Protein 6DNV (pdb70)

Solvent-accessible surface area: 12640 Å² total; per-residue (Å²): 79,152,124,11,53,1,0,44,107,0,0,35,3,36,2,49,7,44,130,111,3,2,46,0,109,2,119,11,29,114,33,15,4,0,0,34,80,56,7,60,15,133,19,94,52,65,105,2,24,21,161,34,71,73,43,195,13,89,144,58,126,18,130,23,49,29,193,41,44,0,5,44,109,106,2,58,0,38,7,58,47,61,112,101,37,85,85,93,10,78,0,46,0,38,2,14,0,0,2,72,100,15,9,0,0,5,61,4,87,19,71,2,82,2,84,42,94,33,91,39,98,58,154,55,24,10,96,117,39,65,51,28,120,132,0,3,54,3,51,0,42,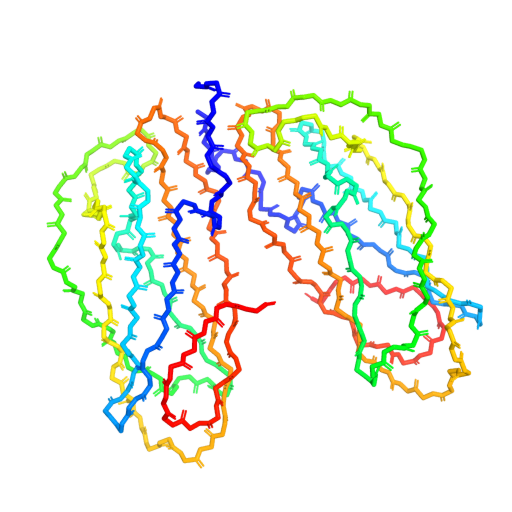8,44,126,113,6,3,50,0,117,2,173,7,28,131,40,13,4,0,1,33,74,70,5,82,22,124,13,95,53,71,90,7,19,22,156,35,72,75,32,192,13,83,134,62,112,20,49,14,28,28,196,39,35,1,7,67,124,85,0,36,0,41,8,63,36,60,108,104,48,86,96,96,9,102,2,18,0,34,7,3,0,1,1,79,95,14,0,0,1,4,47,35,99,16,68,3,76,4,90,40,95,35,80,40,117,54,156

Foldseek 3Di:
DPDDDAPCVQWFWKWFQDQFGIKIKIFGDAQKKWFPVFKDKAKVVGQQWDDKDWDAFDWDADPPPGITTIDDGMIMIGTGTPDGDDAKMKMWIWIWMAGNVDGTHDIDIFMWTDGDGDMGGGD/DDCVPPDDCCVQWWWKWFQDQFFIKIKIFGDPQKKWFPVFKDKAKVVGQQWDDKDWDAFDWDADDPPGTTGMHDGMIMITTTTPDGDDAKMKMWIWIWMAGNVGGTDDIDIFIDTGGDGGMDTGD

CATH classification: 2.60.40.1250

B-factor: mean 25.05, std 13.52, range [8.06, 79.97]

Radius of gyration: 19.46 Å; Cα contacts (8 Å, |Δi|>4): 606; chains: 2; bounding box: 55×27×45 Å

Sequence (248 aa):
ANDLLPPEKAFVPELAVADDGVNVRFRIADGYYMYQAKIVGKTDPADLLGQPSFSKGEEKEDEFFGRQTVYHHEAQVAFPYAKAVGEPYKLVLTYQGCAEVGVCYPPVDTEFDISGNGTYHPQSNANDLLPPEKAFVPELAVADDGVNVRFRIADGYYMYQAKIVGKTDPADLLGQPSFSKGEEKEDEFFGRQTVYHHEAQVAFPYAKAVGEPYKLVLTYQGCAEVGVCYPPVDTEFDISGNGTYHPQ

Organism: Neisseria meningitidis (strain alpha14) (NCBI:txid662598)

InterPro domains:
  IPR003834 Cytochrome C biogenesis protein, transmembrane domain [PF02683] (203-415)
  IPR012336 Thioredoxin-like fold [PF13098] (507-611)
  IPR013766 Thioredoxin domain [PS51352] (479-613)
  IPR022910 Thiol:disulphide interchange protein DsbD [MF_00399] (13-613)
  IPR028250 Thiol:disulfide interchange protein DsbD, N-terminal domain [PF11412] (36-147)
  IPR035671 DsbD gamma [cd02953] (508-610)
  IPR036249 Thioredoxin-like superfamily [SSF52833] (509-611)
  IPR036929 Thiol:disulfide interchange protein DsbD, N-terminal domain superfamily [G3DSA:2.60.40.1250] (34-157)
  IPR036929 Thiol:disulfide interchange protein DsbD, N-terminal domain superfamily [SSF74863] (34-149)

Secondary structure (DSSP, 8-state):
--S---HHHHEEEEEEEETTEEEEEEEE-TTEEEEGGG-EEEEESTT-B-PPEE---EEEEETTTEEEEEESSEEEEEEEBSS---S-EEEEEEE-EEETTTEEPPPEEEEEEE-SSEEE---/-BGGGS--HHHHEEEEEEEETTEEEEEEEE-TTEEEEGGG-EEEEESS--B---EE---EEEEETTTEEEEEEESEEEEEEEBSS---S-EEEEEEE-EEETTTEEPPPEEEEEEE-SSEEE---

Structure (mmCIF, N/CA/C/O backbone):
data_6DNV
#
_entry.id   6DNV
#
_cell.length_a   116.980
_cell.length_b   116.980
_cell.length_c   45.790
_cell.angle_alpha   90.000
_cell.angle_beta   90.000
_cell.angle_gamma   120.000
#
_symmetry.space_group_name_H-M   'P 3 2 1'
#
loop_
_entity.id
_entity.type
_entity.pdbx_description
1 polymer 'Thiol:disulfide interchange protein DsbD'
2 non-polymer 'SULFATE ION'
3 water water
#
loop_
_atom_site.group_PDB
_atom_site.id
_atom_site.type_symbol
_atom_site.label_atom_id
_atom_site.label_alt_id
_atom_site.label_comp_id
_atom_site.label_asym_id
_atom_site.label_entity_id
_atom_site.label_seq_id
_atom_site.pdbx_PDB_ins_code
_atom_site.Cartn_x
_atom_site.Cartn_y
_atom_site.Cartn_z
_atom_site.occupancy
_atom_site.B_iso_or_equiv
_atom_site.auth_seq_id
_atom_site.auth_comp_id
_atom_site.auth_asym_id
_atom_site.auth_atom_id
_atom_site.pdbx_PDB_model_num
ATOM 1 N N . ALA A 1 3 ? 236.748 97.541 88.666 1.00 43.85 1 ALA A N 1
ATOM 2 C CA . ALA A 1 3 ? 237.017 98.798 87.976 1.00 38.07 1 ALA A CA 1
ATOM 3 C C . ALA A 1 3 ? 235.700 99.497 87.641 1.00 35.12 1 ALA A C 1
ATOM 4 O O . ALA A 1 3 ? 234.689 98.840 87.393 1.00 30.43 1 ALA A O 1
ATOM 6 N N . ASN A 1 4 ? 235.710 100.829 87.640 1.00 26.01 2 ASN A N 1
ATOM 7 C CA . ASN A 1 4 ? 234.477 101.591 87.464 1.00 29.57 2 ASN A CA 1
ATOM 8 C C . ASN A 1 4 ? 234.130 101.865 85.997 1.00 22.16 2 ASN A C 1
ATOM 9 O O . ASN A 1 4 ? 233.000 102.259 85.689 1.00 20.73 2 ASN A O 1
ATOM 14 N N . ASP A 1 5 ? 235.101 101.680 85.098 1.00 20.32 3 ASP A N 1
ATOM 15 C CA . ASP A 1 5 ? 234.898 102.002 83.687 1.00 20.25 3 ASP A CA 1
ATOM 16 C C . ASP A 1 5 ? 235.708 101.019 82.859 1.00 19.51 3 ASP A C 1
ATOM 17 O O . ASP A 1 5 ? 236.902 101.209 82.660 1.00 14.45 3 ASP A O 1
ATOM 22 N N . LEU A 1 6 ? 235.048 99.964 82.400 1.00 18.01 4 LEU A N 1
ATOM 23 C CA . LEU A 1 6 ? 235.698 98.940 81.598 1.00 14.84 4 LEU A CA 1
ATOM 24 C C . LEU A 1 6 ? 235.070 98.885 80.233 1.00 14.38 4 LEU A C 1
ATOM 25 O O . LEU A 1 6 ? 233.889 99.200 80.048 1.00 19.76 4 LEU A O 1
ATOM 30 N N . LEU A 1 7 ? 235.857 98.453 79.270 1.00 12.35 5 LEU A N 1
ATOM 31 C CA . LEU A 1 7 ? 235.344 98.360 77.918 1.00 11.43 5 LEU A CA 1
ATOM 32 C C . LEU A 1 7 ? 234.658 97.024 77.712 1.00 13.92 5 LEU A C 1
ATOM 33 O O . LEU A 1 7 ? 235.086 96.007 78.248 1.00 14.32 5 LEU A O 1
ATOM 38 N N . PRO A 1 8 ? 233.587 97.017 76.914 1.00 12.09 6 PRO A N 1
ATOM 39 C CA . PRO A 1 8 ? 233.139 95.714 76.425 1.00 10.62 6 PRO A CA 1
ATOM 40 C C . PRO A 1 8 ? 234.221 95.154 75.527 1.00 12.00 6 PRO A C 1
ATOM 41 O O . PRO A 1 8 ? 235.011 95.935 74.976 1.00 11.67 6 PRO A O 1
ATOM 45 N N . PRO A 1 9 ? 234.271 93.832 75.369 1.00 10.23 7 PRO A N 1
ATOM 46 C CA . PRO A 1 9 ? 235.431 93.236 74.703 1.00 11.84 7 PRO A CA 1
ATOM 47 C C . PRO A 1 9 ? 235.599 93.675 73.250 1.00 13.19 7 PRO A C 1
ATOM 48 O O . PRO A 1 9 ? 236.746 93.799 72.807 1.00 13.53 7 PRO A O 1
ATOM 52 N N . GLU A 1 10 ? 234.503 93.935 72.530 1.00 10.35 8 GLU A N 1
ATOM 53 C CA . GLU A 1 10 ? 234.602 94.348 71.133 1.00 14.95 8 GLU A CA 1
ATOM 54 C C . GLU A 1 10 ? 235.135 95.785 70.991 1.00 17.95 8 GLU A C 1
ATOM 55 O O . GLU A 1 10 ? 235.499 96.208 69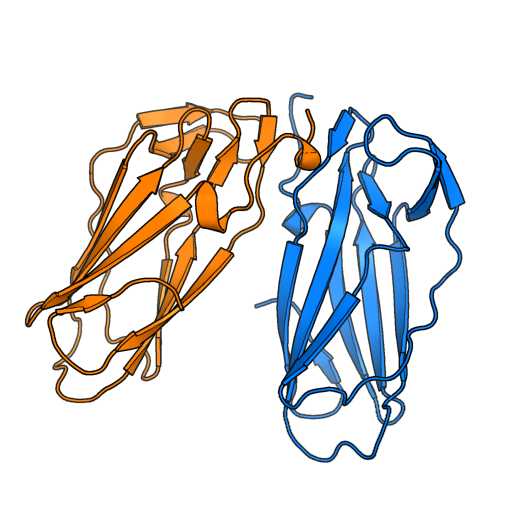.890 1.00 16.13 8 GLU A O 1
ATOM 61 N N . LYS A 1 11 ? 235.195 96.529 72.092 1.00 13.43 9 LYS A N 1
ATOM 62 C CA . LYS A 1 11 ? 235.824 97.847 72.064 1.00 15.01 9 LYS A CA 1
ATOM 63 C C . LYS A 1 11 ? 237.259 97.798 72.586 1.00 11.76 9 LYS A C 1
ATOM 64 O O . LYS A 1 11 ? 238.085 98.634 72.211 1.00 13.08 9 LYS A O 1
ATOM 70 N N . ALA A 1 12 ? 237.539 96.831 73.463 1.00 10.89 10 ALA A N 1
ATOM 71 C CA . ALA A 1 12 ? 238.883 96.662 73.990 1.00 11.77 10 ALA A CA 1
ATOM 72 C C . ALA A 1 12 ? 239.852 96.120 72.939 1.00 10.90 10 ALA A C 1
ATOM 73 O O . ALA A 1 12 ? 241.027 96.483 72.935 1.00 10.86 10 ALA A O 1
ATOM 75 N N . PHE A 1 13 ? 239.353 95.248 72.063 1.00 9.49 11 PHE A N 1
ATOM 76 C CA . PHE A 1 13 ? 240.175 94.559 71.077 1.00 10.70 11 PHE A CA 1
ATOM 77 C C . PHE A 1 13 ? 239.524 94.758 69.725 1.00 12.80 11 PHE A C 1
ATOM 78 O O . PHE A 1 13 ? 238.463 94.191 69.465 1.00 13.71 11 PHE A O 1
ATOM 86 N N . VAL A 1 14 ? 240.121 95.592 68.881 1.00 9.35 12 VAL A N 1
ATOM 87 C CA . VAL A 1 14 ? 239.450 95.984 67.639 1.00 9.04 12 VAL A CA 1
ATOM 88 C C . VAL A 1 14 ? 240.277 95.610 66.425 1.00 11.46 12 VAL A C 1
ATOM 89 O O . VAL A 1 14 ? 241.369 96.148 66.244 1.00 11.57 12 VAL A O 1
ATOM 93 N N . PRO A 1 15 ? 239.746 94.725 65.555 1.00 10.39 13 PRO A N 1
ATOM 94 C CA . PRO A 1 15 ? 240.480 94.287 64.367 1.00 8.47 13 PRO A CA 1
ATOM 95 C C . PRO A 1 15 ? 240.205 95.110 63.116 1.00 10.32 13 PRO A C 1
ATOM 96 O O . PRO A 1 15 ? 239.145 95.718 62.998 1.00 11.64 13 PRO A O 1
ATOM 100 N N . GLU A 1 16 ? 241.163 95.111 62.193 1.00 10.33 14 GLU A N 1
ATOM 101 C CA . GLU A 1 16 ? 240.905 95.555 60.816 1.00 8.92 14 GLU A CA 1
ATOM 102 C C . GLU A 1 16 ? 241.695 94.658 59.897 1.00 12.39 14 GLU A C 1
ATOM 103 O O . GLU A 1 16 ? 242.716 94.102 60.305 1.00 12.57 14 GLU A O 1
ATOM 109 N N . LEU A 1 17 ? 241.229 94.521 58.658 1.00 11.35 15 LEU A N 1
ATOM 110 C CA . LEU A 1 17 ? 241.893 93.660 57.690 1.00 12.34 15 LEU A CA 1
ATOM 111 C C . LEU A 1 17 ? 242.514 94.456 56.563 1.00 11.51 15 LEU A C 1
ATOM 112 O O . LEU A 1 17 ? 241.963 95.465 56.133 1.00 15.17 15 LEU A O 1
ATOM 117 N N . ALA A 1 18 ? 243.653 93.974 56.084 1.00 12.15 16 ALA A N 1
ATOM 118 C CA . ALA A 1 18 ? 244.190 94.391 54.796 1.00 14.90 16 ALA A CA 1
ATOM 119 C C . ALA A 1 18 ? 244.307 93.126 53.960 1.00 14.63 16 ALA A C 1
ATOM 120 O O . ALA A 1 18 ? 245.089 92.230 54.282 1.00 15.41 16 ALA A O 1
ATOM 122 N N . VAL A 1 19 ? 243.482 93.038 52.919 1.00 13.31 17 VAL A N 1
ATOM 123 C CA . VAL A 1 19 ? 243.465 91.865 52.054 1.00 13.92 17 VAL A CA 1
ATOM 124 C C . VAL A 1 19 ? 244.304 92.174 50.833 1.00 14.25 17 VAL A C 1
ATOM 125 O O . VAL A 1 19 ? 244.119 93.226 50.199 1.00 14.52 17 VAL A O 1
ATOM 129 N N . ALA A 1 20 ? 245.241 91.280 50.519 1.00 16.15 18 ALA A N 1
ATOM 130 C CA . ALA A 1 20 ? 246.155 91.482 49.393 1.00 17.56 18 ALA A CA 1
ATOM 131 C C . ALA A 1 20 ? 246.350 90.169 48.654 1.00 16.83 18 ALA A C 1
ATOM 132 O O . ALA A 1 20 ? 245.804 89.147 49.057 1.00 16.50 18 ALA A O 1
ATOM 134 N N . ASP A 1 21 ? 247.120 90.191 47.567 1.00 19.18 19 ASP A N 1
ATOM 135 C CA . ASP A 1 21 ? 247.337 88.969 46.793 1.00 20.71 19 ASP A CA 1
ATOM 136 C C . ASP A 1 21 ? 247.927 87.838 47.630 1.00 23.50 19 ASP A C 1
ATOM 137 O O . ASP A 1 21 ? 247.668 86.664 47.368 1.00 22.73 19 ASP A O 1
ATOM 142 N N . ASP A 1 22 ? 248.727 88.195 48.630 1.00 22.05 20 ASP A N 1
ATOM 143 C CA . ASP A 1 22 ? 249.435 87.195 49.424 1.00 24.19 20 ASP A CA 1
ATOM 144 C C . ASP A 1 22 ? 248.600 86.640 50.578 1.00 26.26 20 ASP A C 1
ATOM 145 O O . ASP A 1 22 ? 248.962 85.625 51.174 1.00 28.85 20 ASP A O 1
ATOM 150 N N . GLY A 1 23 ? 247.488 87.297 50.886 1.00 17.36 21 GLY A N 1
ATOM 151 C CA . GLY A 1 23 ? 246.616 86.853 51.957 1.00 14.72 21 GLY A CA 1
ATOM 152 C C . GLY A 1 23 ? 246.044 87.986 52.781 1.00 12.75 21 GLY A C 1
ATOM 153 O O . GLY A 1 23 ? 245.847 89.089 52.275 1.00 16.84 21 GLY A O 1
ATOM 154 N N . VAL A 1 24 ? 245.781 87.705 54.051 1.00 13.36 22 VAL A N 1
ATOM 155 C CA . VAL A 1 24 ? 245.056 88.634 54.914 1.00 11.92 22 VAL A CA 1
ATOM 156 C C . VAL A 1 24 ? 245.930 89.074 56.077 1.00 14.49 22 VAL A C 1
ATOM 157 O O . VAL A 1 24 ? 246.334 88.238 56.880 1.00 14.13 22 VAL A O 1
ATOM 161 N N . ASN A 1 25 ? 246.204 90.373 56.180 1.00 11.84 23 ASN A N 1
ATOM 162 C CA . ASN A 1 25 ? 246.917 90.913 57.331 1.00 10.98 23 ASN A CA 1
ATOM 163 C C . ASN A 1 25 ? 245.914 91.541 58.283 1.00 11.52 23 ASN A C 1
ATOM 164 O O . ASN A 1 25 ? 245.160 92.443 57.903 1.00 13.87 23 ASN A O 1
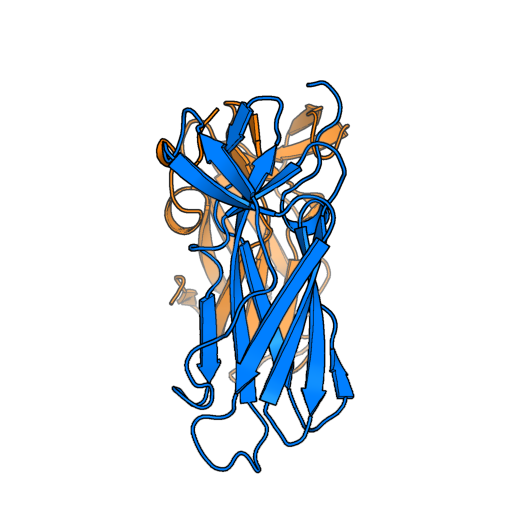ATOM 169 N N . VAL A 1 26 ? 245.906 91.058 59.518 1.00 10.62 24 VAL A N 1
ATOM 170 C CA . VAL A 1 26 ? 244.999 91.565 60.534 1.00 10.52 24 VAL A CA 1
ATOM 171 C C . VAL A 1 26 ? 245.772 92.475 61.471 1.00 12.50 24 VAL A C 1
ATOM 172 O O . VAL A 1 26 ? 246.850 92.106 61.942 1.00 14.31 24 VAL A O 1
ATOM 176 N N . ARG A 1 27 ? 245.236 93.662 61.741 1.00 9.91 25 ARG A N 1
ATOM 177 C CA . ARG A 1 27 ? 245.796 94.501 62.799 1.00 9.68 25 ARG A CA 1
ATOM 178 C C . ARG A 1 27 ? 244.784 94.6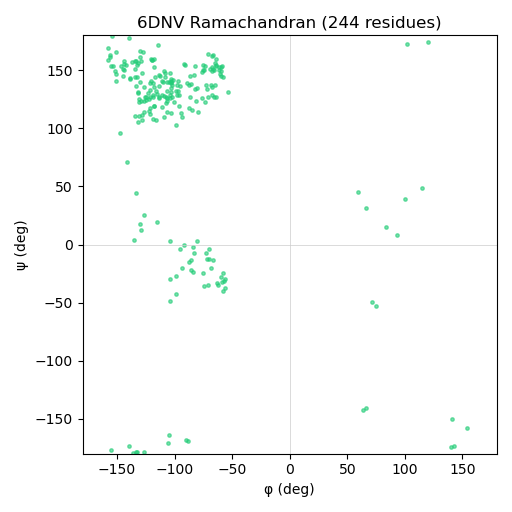28 63.923 1.00 13.61 25 ARG A C 1
ATOM 179 O O . ARG A 1 27 ? 243.605 94.817 63.666 1.00 13.74 25 ARG A O 1
ATOM 187 N N . PHE A 1 28 ? 245.246 94.513 65.164 1.00 10.79 26 PHE A N 1
ATOM 188 C CA . PHE A 1 28 ? 244.392 94.801 66.313 1.00 9.20 26 PHE A CA 1
ATOM 189 C C . PHE A 1 28 ? 244.846 96.069 67.005 1.00 11.39 26 PHE A C 1
ATOM 190 O O . PHE A 1 28 ? 246.046 96.299 67.162 1.00 13.12 26 PHE A O 1
ATOM 198 N N . ARG A 1 29 ? 243.879 96.878 67.424 1.00 10.40 27 ARG A N 1
ATOM 199 C CA . ARG A 1 29 ? 244.153 97.999 68.305 1.00 10.95 27 ARG A CA 1
ATOM 200 C C . ARG A 1 29 ? 243.613 97.610 69.672 1.00 13.25 27 ARG A C 1
ATOM 201 O O . ARG A 1 29 ? 242.444 97.226 69.802 1.00 13.49 27 ARG A O 1
ATOM 209 N N . ILE A 1 30 ? 244.471 97.685 70.683 1.00 11.03 28 ILE A N 1
ATOM 210 C CA . ILE A 1 30 ? 244.135 97.164 72.008 1.00 10.78 28 ILE A CA 1
ATOM 211 C C . ILE A 1 30 ? 244.178 98.304 73.008 1.00 9.42 28 ILE A C 1
ATOM 212 O O . ILE A 1 30 ? 245.183 99.007 73.098 1.00 11.91 28 ILE A O 1
ATOM 217 N N . ALA A 1 31 ? 243.095 98.496 73.766 1.00 8.60 29 ALA A N 1
ATOM 218 C CA . ALA A 1 31 ? 243.048 99.558 74.760 1.00 11.34 29 ALA A CA 1
ATOM 219 C C . ALA A 1 31 ? 244.111 99.387 75.845 1.00 10.63 29 ALA A C 1
ATOM 220 O O . ALA A 1 31 ? 244.538 98.270 76.139 1.00 10.84 29 ALA A O 1
ATOM 222 N N . ASP A 1 32 ? 244.529 100.497 76.439 1.00 12.37 30 ASP A N 1
ATOM 223 C CA . ASP A 1 32 ? 245.525 100.449 77.503 1.00 10.08 30 ASP A CA 1
ATOM 224 C C . ASP A 1 32 ? 244.957 99.713 78.709 1.00 13.51 30 ASP A C 1
ATOM 225 O O . ASP A 1 32 ? 243.803 99.918 79.092 1.00 16.73 30 ASP A O 1
ATOM 230 N N . GLY A 1 33 ? 245.767 98.855 79.305 1.00 16.30 31 GLY A N 1
ATOM 231 C CA . GLY A 1 33 ? 245.291 98.113 80.462 1.00 17.61 31 GLY A CA 1
ATOM 232 C C . GLY A 1 33 ? 244.500 96.874 80.075 1.00 15.42 31 GLY A C 1
ATOM 233 O O . GLY A 1 33 ? 243.791 96.296 80.905 1.00 14.93 31 GLY A O 1
ATOM 234 N N . TYR A 1 34 ? 244.617 96.485 78.806 1.00 10.68 32 TYR A N 1
ATOM 235 C CA . TYR A 1 34 ? 244.038 95.237 78.304 1.00 9.36 32 TYR A CA 1
ATOM 236 C C . TYR A 1 34 ? 245.111 94.461 77.555 1.00 10.80 32 TYR A C 1
ATOM 237 O O . TYR A 1 34 ? 246.088 95.036 77.095 1.00 10.83 32 TYR A O 1
ATOM 246 N N . TYR A 1 35 ? 244.925 93.155 77.418 1.00 9.53 33 TYR A N 1
ATOM 247 C CA . TYR A 1 35 ? 245.841 92.361 76.589 1.00 8.85 33 TYR A CA 1
ATOM 248 C C . TYR A 1 35 ? 245.112 91.231 75.903 1.00 10.65 33 TYR A C 1
ATOM 249 O O . TYR A 1 35 ? 244.076 90.755 76.394 1.00 10.99 33 TYR A O 1
ATOM 258 N N . MET A 1 36 ? 245.658 90.805 74.762 1.00 8.06 34 MET A N 1
ATOM 259 C CA . MET A 1 36 ? 245.087 89.720 73.984 1.00 8.22 34 MET A CA 1
ATOM 260 C C . MET A 1 36 ? 245.969 88.502 74.097 1.00 10.27 34 MET A C 1
ATOM 261 O O . MET A 1 36 ? 247.191 88.639 74.094 1.00 12.49 34 MET A O 1
ATOM 266 N N . TYR A 1 37 ? 245.361 87.319 74.127 1.00 9.01 35 TYR A N 1
ATOM 267 C CA . TYR A 1 37 ? 246.124 86.075 74.088 1.00 10.33 35 TYR A CA 1
ATOM 268 C C . TYR A 1 37 ? 246.551 85.752 72.659 1.00 9.10 35 TYR A C 1
ATOM 269 O O . TYR A 1 37 ? 245.710 85.485 71.804 1.00 10.97 35 TYR A O 1
ATOM 278 N N . GLN A 1 38 ? 247.855 85.774 72.398 1.00 9.06 36 GLN A N 1
ATOM 279 C CA . GLN A 1 38 ? 248.359 85.528 71.047 1.00 11.00 36 GLN A CA 1
ATOM 280 C C . GLN A 1 38 ? 247.927 84.168 70.516 1.00 12.21 36 GLN A C 1
ATOM 281 O O . GLN A 1 38 ? 247.586 84.033 69.342 1.00 15.06 36 GLN A O 1
ATOM 287 N N . ALA A 1 39 ? 247.946 83.168 71.388 1.00 12.35 37 ALA A N 1
ATOM 288 C CA . ALA A 1 39 ? 247.671 81.792 70.984 1.00 17.66 37 ALA A CA 1
ATOM 289 C C . ALA A 1 39 ? 246.181 81.494 70.861 1.00 17.03 37 ALA A C 1
ATOM 290 O O . ALA A 1 39 ? 245.799 80.352 70.578 1.00 21.04 37 ALA A O 1
ATOM 292 N N . LYS A 1 40 ? 245.338 82.506 71.066 1.00 12.61 38 LYS A N 1
ATOM 293 C CA . LYS A 1 40 ? 243.900 82.320 70.909 1.00 10.79 38 LYS A CA 1
ATOM 294 C C . LYS A 1 40 ? 243.299 83.140 69.763 1.00 16.17 38 LYS A C 1
ATOM 295 O O . LYS A 1 40 ? 242.094 83.354 69.718 1.00 23.12 38 LYS A O 1
ATOM 301 N N . ILE A 1 41 ? 244.136 83.580 68.834 1.00 11.74 39 ILE A N 1
ATOM 302 C CA . ILE A 1 41 ? 243.649 84.289 67.654 1.00 11.64 39 ILE A CA 1
ATOM 303 C C . ILE A 1 41 ? 243.518 83.276 66.524 1.00 11.69 39 ILE A C 1
ATOM 304 O O . ILE A 1 41 ? 244.526 82.678 66.120 1.00 15.17 39 ILE A O 1
ATOM 309 N N . VAL A 1 42 ? 242.298 83.103 66.003 1.00 9.81 40 VAL A N 1
ATOM 310 C CA . VAL A 1 42 ? 242.021 82.070 65.004 1.00 11.55 40 VAL A CA 1
ATOM 311 C C . VAL A 1 42 ? 241.224 82.660 63.850 1.00 13.84 40 VAL A C 1
ATOM 312 O O . VAL A 1 42 ? 240.381 83.523 64.048 1.00 14.93 40 VAL A O 1
ATOM 316 N N . GLY A 1 43 ? 241.493 82.196 62.633 1.00 16.32 41 GLY A N 1
ATOM 317 C CA . GLY A 1 43 ? 240.674 82.604 61.513 1.00 14.52 41 GLY A CA 1
ATOM 318 C C . GLY A 1 43 ? 240.028 81.400 60.849 1.00 16.72 41 GLY A C 1
ATOM 319 O O . GLY A 1 43 ? 240.649 80.349 60.728 1.00 19.21 41 GLY A O 1
ATOM 320 N N . LYS A 1 44 ? 238.771 81.547 60.446 1.00 15.04 42 LYS A N 1
ATOM 321 C CA . LYS A 1 44 ? 238.084 80.501 59.686 1.00 16.83 42 LYS A CA 1
ATOM 322 C C . LYS A 1 44 ? 237.355 81.125 58.510 1.00 16.71 42 LYS A C 1
ATOM 323 O O . LYS A 1 44 ? 236.841 82.233 58.614 1.00 21.12 42 LYS A O 1
ATOM 329 N N . THR A 1 45 ? 237.318 80.426 57.380 1.00 17.56 43 THR A N 1
ATOM 330 C CA . THR A 1 45 ? 236.674 80.989 56.207 1.00 15.15 43 THR A CA 1
ATOM 331 C C . THR A 1 45 ? 235.518 80.153 55.687 1.00 17.31 43 THR A C 1
ATOM 332 O O . THR A 1 45 ? 235.421 78.964 55.979 1.00 20.64 43 THR A O 1
ATOM 336 N N . ASP A 1 46 ? 234.653 80.806 54.917 1.00 19.67 44 ASP A N 1
ATOM 337 C CA . ASP A 1 46 ? 233.623 80.130 54.127 1.00 20.86 44 ASP A CA 1
ATOM 338 C C . ASP A 1 46 ? 233.689 80.693 52.706 1.00 17.87 44 ASP A C 1
ATOM 339 O O . ASP A 1 46 ? 233.352 81.847 52.479 1.00 19.68 44 ASP A O 1
ATOM 344 N N . PRO A 1 47 ? 234.143 79.884 51.732 1.00 24.96 45 PRO A N 1
ATOM 345 C CA . PRO A 1 47 ? 234.548 78.476 51.765 1.00 23.64 45 PRO A CA 1
ATOM 346 C C . PRO A 1 47 ? 235.704 78.173 52.707 1.00 23.04 45 PRO A C 1
ATOM 347 O O . PRO A 1 47 ? 236.537 79.034 52.987 1.00 22.49 45 PRO A O 1
ATOM 351 N N . ALA A 1 48 ? 235.739 76.942 53.198 1.00 23.13 46 ALA A N 1
ATOM 352 C CA . ALA A 1 48 ? 236.723 76.544 54.192 1.00 24.72 46 ALA A CA 1
ATOM 353 C C . ALA A 1 48 ? 238.151 76.513 53.654 1.00 21.05 46 ALA A C 1
ATOM 354 O O . ALA A 1 48 ? 238.383 76.268 52.462 1.00 22.64 46 ALA A O 1
ATOM 356 N N . ASP A 1 49 ? 239.089 76.793 54.559 1.00 20.38 47 ASP A N 1
ATOM 357 C CA . ASP A 1 49 ? 240.512 76.494 54.399 1.00 23.14 47 ASP A CA 1
ATOM 358 C C . ASP A 1 49 ? 241.209 77.282 53.295 1.00 19.93 47 ASP A C 1
ATOM 359 O O . ASP A 1 49 ? 242.158 76.796 52.683 1.00 25.42 47 ASP A O 1
ATOM 364 N N . LEU A 1 50 ? 240.746 78.507 53.059 1.00 19.41 48 LEU A N 1
ATOM 365 C CA . LEU A 1 50 ? 241.403 79.399 52.110 1.00 19.76 48 LEU A CA 1
ATOM 366 C C . LEU A 1 50 ? 242.688 79.976 52.694 1.00 20.14 48 LEU A C 1
ATOM 367 O O . LEU A 1 50 ? 243.588 80.377 51.959 1.00 21.28 48 LEU A O 1
ATOM 372 N N . LEU A 1 51 ? 242.751 80.032 54.021 1.00 17.90 49 LEU A N 1
ATOM 373 C CA . LEU A 1 51 ? 243.887 80.631 54.707 1.00 19.46 49 LEU A CA 1
ATOM 374 C C . LEU A 1 51 ? 244.807 79.562 55.264 1.00 20.99 49 LEU A C 1
ATOM 375 O O . LEU A 1 51 ? 244.348 78.538 55.778 1.00 22.59 49 LEU A O 1
ATOM 380 N N . GLY A 1 52 ? 246.108 79.799 55.147 1.00 21.02 50 GLY A N 1
ATOM 381 C CA . GLY A 1 52 ? 247.091 78.919 55.745 1.00 20.28 50 GLY A CA 1
ATOM 382 C C . GLY A 1 52 ? 247.444 79.351 57.151 1.00 18.80 50 GLY A C 1
ATOM 383 O O . GLY A 1 52 ? 246.773 80.198 57.743 1.00 18.04 50 GLY A O 1
ATOM 384 N N . GLN A 1 53 ? 248.499 78.755 57.689 1.00 19.63 51 GLN A N 1
ATOM 385 C CA . GLN A 1 53 ? 248.915 79.016 59.061 1.00 20.30 51 GLN A CA 1
ATOM 386 C C . GLN A 1 53 ? 249.406 80.453 59.269 1.00 17.98 51 GLN A C 1
ATOM 387 O O . GLN A 1 53 ? 250.290 80.917 58.555 1.00 17.63 51 GLN A O 1
ATOM 393 N N . PRO A 1 54 ? 248.837 81.161 60.255 1.00 15.69 52 PRO A N 1
ATOM 394 C CA . PRO A 1 54 ? 249.220 82.569 60.434 1.00 18.07 52 PRO A CA 1
ATOM 395 C C . PRO A 1 54 ? 250.577 82.754 61.098 1.00 16.88 52 PRO A C 1
ATOM 396 O O . PRO A 1 54 ? 250.985 81.918 61.908 1.00 17.29 52 PRO A O 1
ATOM 400 N N . SER A 1 55 ? 251.273 83.829 60.736 1.00 13.94 53 SER A N 1
ATOM 401 C CA . SER A 1 55 ? 252.430 84.255 61.507 1.00 11.72 53 SER A CA 1
ATOM 402 C C . SER A 1 55 ? 252.049 85.464 62.350 1.00 15.67 53 SER A C 1
ATOM 403 O O . SER A 1 55 ? 251.211 86.281 61.952 1.00 16.04 53 SER A O 1
ATOM 406 N N . PHE A 1 56 ? 252.667 85.572 63.519 1.00 10.86 54 PHE A N 1
ATOM 407 C CA . PHE A 1 56 ? 252.280 86.577 64.505 1.00 11.45 54 PHE A CA 1
ATOM 408 C C . PHE A 1 56 ? 253.387 87.583 64.787 1.00 14.43 54 PHE A C 1
ATOM 409 O O . PHE A 1 56 ? 254.567 87.224 64.828 1.00 14.83 54 PHE A O 1
ATOM 417 N N . SER A 1 57 ? 253.007 88.841 65.014 1.00 11.21 55 SER A N 1
ATOM 418 C CA . SER A 1 57 ? 253.963 89.840 65.478 1.00 12.91 55 SER A CA 1
ATOM 419 C C . SER A 1 57 ? 254.424 89.480 66.893 1.00 12.95 55 SER A C 1
ATOM 420 O O . SER A 1 57 ? 253.785 88.676 67.582 1.00 14.57 55 SER A O 1
ATOM 423 N N . LYS A 1 58 ? 255.532 90.064 67.336 1.00 14.36 56 LYS A N 1
ATOM 424 C CA . LYS A 1 58 ? 256.128 89.665 68.613 1.00 15.29 56 LYS A CA 1
ATOM 425 C C . LYS A 1 58 ? 255.258 90.047 69.805 1.00 13.55 56 LYS A C 1
ATOM 426 O O . LYS A 1 58 ? 254.844 91.198 69.936 1.00 16.53 56 LYS A O 1
ATOM 432 N N . GLY A 1 59 ? 255.001 89.073 70.674 1.00 13.25 57 GLY A N 1
ATOM 433 C CA . GLY A 1 59 ? 254.257 89.302 71.903 1.00 13.29 57 GLY A CA 1
ATOM 434 C C . GLY A 1 59 ? 255.152 89.299 73.128 1.00 22.45 57 GLY A C 1
ATOM 435 O O . GLY A 1 59 ? 256.379 89.291 73.019 1.00 20.95 57 GLY A O 1
ATOM 436 N N . GLU A 1 60 ? 254.543 89.318 74.307 1.00 14.35 58 GLU A N 1
ATOM 437 C CA . GLU A 1 60 ? 255.325 89.319 75.532 1.00 16.67 58 GLU A CA 1
ATOM 438 C C . GLU A 1 60 ? 254.762 88.330 76.534 1.00 16.33 58 GLU A C 1
ATOM 439 O O . GLU A 1 60 ? 253.596 87.948 76.463 1.00 12.90 58 GLU A O 1
ATOM 445 N N . GLU A 1 61 ? 255.614 87.909 77.461 1.00 17.04 59 GLU A N 1
ATOM 446 C CA . GLU A 1 61 ? 255.235 86.967 78.508 1.0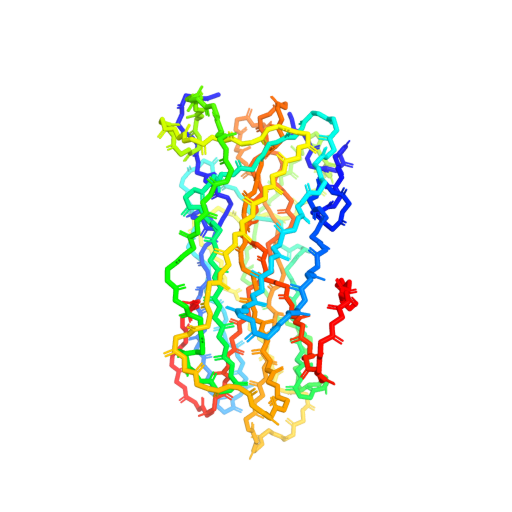0 17.95 59 GLU A CA 1
ATOM 447 C C . GLU A 1 61 ? 254.257 87.581 79.498 1.00 17.90 59 GLU A C 1
ATOM 448 O O . GLU A 1 61 ? 254.415 88.732 79.931 1.00 19.83 59 GLU A O 1
ATOM 454 N N . LYS A 1 62 ? 253.246 86.804 79.862 1.00 14.40 60 LYS A N 1
ATOM 455 C CA . LYS A 1 62 ? 252.317 87.194 80.917 1.00 13.05 60 LYS A CA 1
ATOM 456 C C . LYS A 1 62 ? 251.919 85.930 81.658 1.00 14.73 60 LYS A C 1
ATOM 457 O O . LYS A 1 62 ? 251.850 84.866 81.058 1.00 20.86 60 LYS A O 1
ATOM 463 N N . GLU A 1 63 ? 251.705 86.030 82.966 1.00 13.65 61 GLU 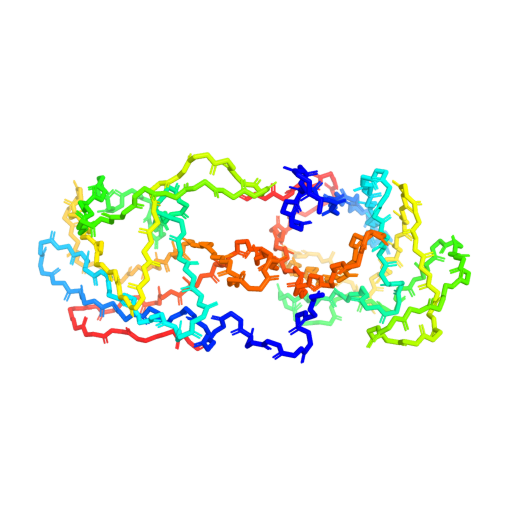A N 1
ATOM 464 C CA . GLU A 1 63 ? 251.115 84.925 83.706 1.00 12.52 61 GLU A CA 1
ATOM 465 C C . GLU A 1 63 ? 249.896 85.469 84.419 1.00 17.72 61 GLU A C 1
ATOM 466 O O . GLU A 1 63 ? 249.985 86.490 85.108 1.00 18.95 61 GLU A O 1
ATOM 472 N N . ASP A 1 64 ? 248.747 84.832 84.233 1.00 12.26 62 ASP A N 1
ATOM 473 C CA . ASP A 1 64 ? 247.561 85.307 84.940 1.00 12.80 62 ASP A CA 1
ATOM 474 C C . ASP A 1 64 ? 246.743 84.164 85.539 1.00 15.57 62 ASP A C 1
ATOM 475 O O . ASP A 1 64 ? 247.109 82.991 85.435 1.00 15.55 62 ASP A O 1
ATOM 480 N N . GLU A 1 65 ? 245.642 84.530 86.187 1.00 15.50 63 GLU A N 1
ATOM 481 C CA . GLU A 1 65 ? 244.840 83.599 86.970 1.00 16.73 63 GLU A CA 1
ATOM 482 C C . GLU A 1 65 ? 243.850 82.817 86.111 1.00 20.13 63 GLU A C 1
ATOM 483 O O . GLU A 1 65 ? 243.124 81.949 86.606 1.00 20.58 63 GLU A O 1
ATOM 489 N N . PHE A 1 66 ? 243.831 83.114 84.818 1.00 13.95 64 PHE A N 1
ATOM 490 C CA . PHE A 1 66 ? 242.857 82.518 83.912 1.00 11.67 64 PHE A CA 1
ATOM 491 C C . PHE A 1 66 ? 243.450 81.428 83.029 1.00 14.54 64 PHE A C 1
ATOM 492 O O . PHE A 1 66 ? 242.876 80.343 82.907 1.00 17.02 64 PHE A O 1
ATOM 500 N N . PHE A 1 67 ? 244.587 81.716 82.399 1.00 12.00 65 PHE A N 1
ATOM 501 C CA . PHE A 1 67 ? 245.216 80.737 81.520 1.00 13.64 65 PHE A CA 1
ATOM 502 C C . PHE A 1 67 ? 246.704 80.524 81.811 1.00 15.58 65 PHE A C 1
ATOM 503 O O . PHE A 1 67 ? 247.435 79.990 80.978 1.00 15.92 65 PHE A O 1
ATOM 511 N N . GLY A 1 68 ? 247.150 80.930 82.994 1.00 12.48 66 GLY A N 1
ATOM 512 C CA . GLY A 1 68 ? 248.532 80.709 83.390 1.00 14.26 66 GLY A CA 1
ATOM 513 C C . GLY A 1 68 ? 249.504 81.503 82.537 1.00 12.49 66 GLY A C 1
ATOM 514 O O . GLY A 1 68 ? 249.225 82.647 82.167 1.00 13.59 66 GLY A O 1
ATOM 515 N N . ARG A 1 69 ? 250.639 80.889 82.199 1.00 11.61 67 ARG A N 1
ATOM 516 C CA . ARG A 1 69 ? 251.633 81.561 81.354 1.00 13.73 67 ARG A CA 1
ATOM 517 C C . ARG A 1 69 ? 251.195 81.577 79.901 1.00 11.69 67 ARG A C 1
ATOM 518 O O . ARG A 1 69 ? 250.918 80.516 79.330 1.00 12.98 67 ARG A O 1
ATOM 526 N N . GLN A 1 70 ? 251.156 82.773 79.299 1.00 11.00 68 GLN A N 1
ATOM 527 C CA . GLN A 1 70 ? 250.767 82.950 77.896 1.00 10.25 68 GLN A CA 1
ATOM 528 C C . GLN A 1 70 ? 251.576 84.049 77.244 1.00 12.33 68 GLN A C 1
ATOM 529 O O . GLN A 1 70 ? 252.067 84.954 77.914 1.00 12.71 68 GLN A O 1
ATOM 535 N N . THR A 1 71 ? 251.707 83.974 75.923 1.00 11.15 69 THR A N 1
ATOM 536 C CA . THR A 1 71 ? 252.245 85.088 75.167 1.00 10.29 69 THR A CA 1
ATOM 537 C C . THR A 1 71 ? 251.095 86.017 74.835 1.00 11.88 69 THR A C 1
ATOM 538 O O . THR A 1 71 ? 250.070 85.564 74.323 1.00 10.46 69 THR A O 1
ATOM 542 N N . VAL A 1 72 ? 251.247 87.299 75.171 1.00 9.23 70 VAL A N 1
ATOM 543 C CA . VAL A 1 72 ? 250.146 88.246 75.025 1.00 8.85 70 VAL A CA 1
ATOM 544 C C . VAL A 1 72 ? 250.564 89.508 74.297 1.00 11.64 70 VAL A C 1
ATOM 545 O O . VAL A 1 72 ? 251.754 89.790 74.122 1.00 12.60 70 VAL A O 1
ATOM 549 N N . TYR A 1 73 ? 249.557 90.267 73.885 1.00 9.70 71 TYR A N 1
ATOM 550 C CA . TYR A 1 73 ? 249.760 91.558 73.238 1.00 11.03 71 TYR A CA 1
ATOM 551 C C . TYR A 1 73 ? 249.210 92.716 74.043 1.00 10.53 71 TYR A C 1
ATOM 552 O O . TYR A 1 73 ? 248.065 92.671 74.479 1.00 11.35 71 TYR A O 1
ATOM 561 N N . HIS A 1 74 ? 250.010 93.765 74.204 1.00 9.86 72 HIS A N 1
ATOM 562 C CA . HIS A 1 74 ? 249.486 95.052 74.638 1.00 10.15 72 HIS A CA 1
ATOM 563 C C . HIS A 1 74 ? 249.516 96.026 73.467 1.00 11.89 72 HIS A C 1
ATOM 564 O O . HIS A 1 74 ? 250.397 95.924 72.604 1.00 13.01 72 HIS A O 1
ATOM 571 N N . HIS A 1 75 ? 248.534 96.931 73.452 1.00 12.50 73 HIS A N 1
ATOM 572 C CA . HIS A 1 75 ? 248.449 98.088 72.537 1.00 12.72 73 HIS A CA 1
ATOM 573 C C . HIS A 1 75 ? 248.121 97.750 71.084 1.00 10.55 73 HIS A C 1
ATOM 574 O O . HIS A 1 75 ? 247.236 98.373 70.481 1.00 11.44 73 HIS A O 1
ATOM 581 N N . GLU A 1 76 ? 248.842 96.790 70.519 1.00 11.83 74 GLU A N 1
ATOM 582 C CA . GLU A 1 76 ? 248.645 96.416 69.121 1.00 12.62 74 GLU A CA 1
ATOM 583 C C . GLU A 1 76 ? 249.104 95.000 68.844 1.00 13.55 74 GLU A C 1
ATOM 584 O O . GLU A 1 76 ? 249.884 94.403 69.613 1.00 14.05 74 GLU A O 1
ATOM 590 N N . ALA A 1 77 ? 248.623 94.459 67.730 1.00 13.14 75 ALA A N 1
ATOM 591 C CA . ALA A 1 77 ? 249.093 93.166 67.253 1.00 14.91 75 ALA A CA 1
ATOM 592 C C . ALA A 1 77 ? 248.879 93.092 65.764 1.00 12.00 75 ALA A C 1
ATOM 593 O O . ALA A 1 77 ? 247.998 93.765 65.232 1.00 11.99 75 ALA A O 1
ATOM 595 N N . GLN A 1 78 ? 249.698 92.287 65.096 1.00 13.49 76 GLN A N 1
ATOM 596 C CA . GLN A 1 78 ? 249.507 92.037 63.678 1.00 14.07 76 GLN A CA 1
ATOM 597 C C . GLN A 1 78 ? 249.612 90.551 63.414 1.00 14.01 76 GLN A C 1
ATOM 598 O O . GLN A 1 78 ? 250.500 89.875 63.939 1.00 16.64 76 GLN A O 1
ATOM 604 N N . VAL A 1 79 ? 248.693 90.044 62.600 1.00 13.36 77 VAL A N 1
ATOM 605 C CA . VAL A 1 79 ? 248.648 88.626 62.292 1.00 12.35 77 VAL A CA 1
ATOM 606 C C . VAL A 1 79 ? 248.548 88.478 60.785 1.00 15.13 77 VAL A C 1
ATOM 607 O O . VAL A 1 79 ? 247.643 89.033 60.163 1.00 15.92 77 VAL A O 1
ATOM 611 N N . ALA A 1 80 ? 249.469 87.725 60.198 1.00 12.32 78 ALA A N 1
ATOM 612 C CA . ALA A 1 80 ? 249.507 87.579 58.750 1.00 13.91 78 ALA A CA 1
ATOM 613 C C . ALA A 1 80 ? 249.085 86.180 58.333 1.00 16.64 78 ALA A C 1
ATOM 614 O O . ALA A 1 80 ? 249.812 85.217 58.574 1.00 17.65 78 ALA A O 1
ATOM 616 N N . PHE A 1 81 ? 247.907 86.081 57.720 1.00 14.93 79 PHE A N 1
ATOM 617 C CA . PHE A 1 81 ? 247.393 84.824 57.187 1.00 14.87 79 PHE A CA 1
ATOM 618 C C . PHE A 1 81 ? 247.750 84.714 55.710 1.00 17.88 79 PHE A C 1
ATOM 619 O O . PHE A 1 81 ? 247.231 85.479 54.899 1.00 19.66 79 PHE A O 1
ATOM 627 N N . PRO A 1 82 ? 248.619 83.767 55.344 1.00 15.13 80 PRO A N 1
ATOM 628 C CA . PRO A 1 82 ? 248.866 83.543 53.920 1.00 19.00 80 PRO A CA 1
ATOM 629 C C . PRO A 1 82 ? 247.694 82.791 53.295 1.00 17.49 80 PRO A C 1
ATOM 630 O O . PRO A 1 82 ? 246.977 82.098 54.018 1.00 20.32 80 PRO A O 1
ATOM 634 N N . TYR A 1 83 ? 247.482 82.934 51.993 1.00 17.87 81 TYR A N 1
ATOM 635 C CA . TYR A 1 83 ? 246.486 82.107 51.318 1.00 18.72 81 TYR A CA 1
ATOM 636 C C . TYR A 1 83 ? 247.021 80.682 51.190 1.00 26.57 81 TYR A C 1
ATOM 637 O O . TYR A 1 83 ? 248.197 80.491 50.875 1.00 23.31 81 TYR A O 1
ATOM 646 N N . ALA A 1 84 ? 246.166 79.693 51.450 1.00 17.47 82 ALA A N 1
ATOM 647 C CA . ALA A 1 84 ? 246.570 78.284 51.365 1.00 20.32 82 ALA A CA 1
ATOM 648 C C . ALA A 1 84 ? 246.472 77.793 49.940 1.00 25.65 82 ALA A C 1
ATOM 649 O O . ALA A 1 84 ? 247.117 76.817 49.558 1.00 29.51 82 ALA A O 1
ATOM 651 N N . LYS A 1 85 ? 245.637 78.462 49.160 1.00 24.92 83 LYS A N 1
ATOM 652 C CA . LYS A 1 85 ? 245.453 78.100 47.768 1.00 30.33 83 LYS A CA 1
ATOM 653 C C . LYS A 1 85 ? 244.992 79.326 47.015 1.00 22.80 83 LYS A C 1
ATOM 654 O O . LYS A 1 85 ? 244.830 80.394 47.601 1.00 20.52 83 LYS A O 1
ATOM 660 N N . ALA A 1 86 ? 244.780 79.170 45.715 1.00 26.87 84 ALA A N 1
ATOM 661 C CA . ALA A 1 86 ? 244.367 80.294 44.888 1.00 26.69 84 ALA A CA 1
ATOM 662 C C . ALA A 1 86 ? 243.001 80.802 45.322 1.00 30.41 84 ALA A C 1
ATOM 663 O O . ALA A 1 86 ? 242.050 80.032 45.431 1.00 38.37 84 ALA A O 1
ATOM 665 N N . VAL A 1 87 ? 242.910 82.101 45.587 1.00 22.39 85 VAL A N 1
ATOM 666 C CA . VAL A 1 87 ? 241.644 82.697 45.978 1.00 21.28 85 VAL A CA 1
ATOM 667 C C . VAL A 1 87 ? 241.196 83.700 44.926 1.00 21.52 85 VAL A C 1
ATOM 668 O O . VAL A 1 87 ? 241.756 84.789 44.809 1.00 22.34 85 VAL A O 1
ATOM 672 N N . GLY A 1 88 ? 240.181 83.322 44.160 1.00 22.26 86 GLY A N 1
ATOM 673 C CA . GLY A 1 88 ? 239.643 84.191 43.130 1.00 26.07 86 GLY A CA 1
ATOM 674 C C . GLY A 1 88 ? 238.147 84.364 43.278 1.00 28.46 86 GLY A C 1
ATOM 675 O O . GLY A 1 88 ? 237.444 84.656 42.321 1.00 32.15 86 GLY A O 1
ATOM 676 N N . GLU A 1 89 ? 237.660 84.196 44.500 1.00 22.92 87 GLU A N 1
ATOM 677 C CA . GLU A 1 89 ? 236.233 84.266 44.778 1.00 24.20 87 GLU A CA 1
ATOM 678 C C . GLU A 1 89 ? 236.003 85.061 46.056 1.00 21.42 87 GLU A C 1
ATOM 679 O O . GLU A 1 89 ? 236.904 85.155 46.894 1.00 21.26 87 GLU A O 1
ATOM 685 N N . PRO A 1 90 ? 234.803 85.633 46.218 1.00 20.42 88 PRO A N 1
ATOM 686 C CA . PRO A 1 90 ? 234.460 86.223 47.518 1.00 21.29 88 PRO A CA 1
ATOM 687 C C . PRO A 1 90 ? 234.404 85.156 48.595 1.00 23.21 88 PRO A C 1
ATOM 688 O O . PRO A 1 90 ? 234.168 83.985 48.294 1.00 19.95 88 PRO A O 1
ATOM 692 N N . TYR A 1 91 ? 234.624 85.551 49.842 1.00 18.55 89 TYR A N 1
ATOM 693 C CA . TYR A 1 91 ? 234.522 84.608 50.940 1.00 16.49 89 TYR A CA 1
ATOM 694 C C . TYR A 1 91 ? 234.231 85.341 52.228 1.00 16.48 89 TYR A C 1
ATOM 695 O O . TYR A 1 91 ? 234.386 86.552 52.306 1.00 15.91 89 TYR A O 1
ATOM 704 N N . LYS A 1 92 ? 233.774 84.594 53.220 1.00 17.29 90 LYS A N 1
ATOM 705 C CA . LYS A 1 92 ? 233.540 85.133 54.544 1.00 20.08 90 LYS A CA 1
ATOM 706 C C . LYS A 1 92 ? 234.702 84.734 55.427 1.00 15.85 90 LYS A C 1
ATOM 707 O O . LYS A 1 92 ? 235.205 83.617 55.328 1.00 17.27 90 LYS A O 1
ATOM 713 N N . LEU A 1 93 ? 235.124 85.640 56.298 1.00 13.54 91 LEU A N 1
ATOM 714 C CA . LEU A 1 93 ? 236.176 85.320 57.250 1.00 13.94 91 LEU A CA 1
ATOM 715 C C . LEU A 1 93 ? 235.659 85.616 58.635 1.00 13.99 91 LEU A C 1
ATOM 716 O O . LEU A 1 93 ? 235.189 86.717 58.893 1.00 17.02 91 LEU A O 1
ATOM 721 N N . VAL A 1 94 ? 235.703 84.620 59.518 1.00 13.04 92 VAL A N 1
ATOM 722 C CA . VAL A 1 94 ? 235.387 84.859 60.916 1.00 12.53 92 VAL A CA 1
ATOM 723 C C . VAL A 1 94 ? 236.665 84.810 61.732 1.00 10.96 92 VAL A C 1
ATOM 724 O O . VAL A 1 94 ? 237.373 83.800 61.724 1.00 14.12 92 VAL A O 1
ATOM 728 N N . LEU A 1 95 ? 236.955 85.905 62.433 1.00 10.73 93 LEU A N 1
ATOM 729 C CA . LEU A 1 95 ? 238.092 85.968 63.355 1.00 11.34 93 LEU A CA 1
ATOM 730 C C . LEU A 1 95 ? 237.605 85.744 64.758 1.00 10.69 93 LEU A C 1
ATOM 731 O O . LEU A 1 95 ? 236.635 86.370 65.155 1.00 14.11 93 LEU A O 1
ATOM 736 N N . THR A 1 96 ? 238.280 84.873 65.502 1.00 9.89 94 THR A N 1
ATOM 737 C CA . THR A 1 96 ? 237.977 84.673 66.910 1.00 9.49 94 THR A CA 1
ATOM 738 C C . THR A 1 96 ? 239.200 85.064 67.720 1.00 10.53 94 THR A C 1
ATOM 739 O O . THR A 1 96 ? 240.324 84.714 67.367 1.00 13.25 94 THR A O 1
ATOM 743 N N . TYR A 1 97 ? 238.980 85.801 68.802 1.00 9.16 95 TYR A N 1
ATOM 744 C CA . TYR A 1 97 ? 240.088 86.276 69.616 1.00 10.07 95 TYR A CA 1
ATOM 745 C C . TYR A 1 97 ? 239.618 86.492 71.050 1.00 12.60 95 TYR A C 1
ATOM 746 O O . TYR A 1 97 ? 238.443 86.731 71.295 1.00 12.22 95 TYR A O 1
ATOM 755 N N . GLN A 1 98 ? 240.537 86.390 72.001 1.00 9.44 96 GLN A N 1
ATOM 756 C CA . GLN A 1 98 ? 240.171 86.480 73.409 1.00 8.71 96 GLN A CA 1
ATOM 757 C C . GLN A 1 98 ? 241.199 87.296 74.166 1.00 10.93 96 GLN A C 1
ATOM 758 O O . GLN A 1 98 ? 242.392 87.206 73.885 1.00 11.57 96 GLN A O 1
ATOM 764 N N . GLY A 1 99 ? 240.730 88.089 75.120 1.00 8.62 97 GLY A N 1
ATOM 765 C CA . GLY A 1 99 ? 241.643 88.839 75.961 1.00 9.56 97 GLY A CA 1
ATOM 766 C C . GLY A 1 99 ? 241.073 89.202 77.310 1.00 9.23 97 GLY A C 1
ATOM 767 O O . GLY A 1 99 ? 239.964 88.790 77.663 1.00 10.44 97 GLY A O 1
ATOM 768 N N . CYS A 1 100 ? 241.870 89.956 78.067 1.00 8.53 98 CYS A N 1
ATOM 769 C CA . CYS A 1 100 ? 241.575 90.318 79.446 1.00 8.57 98 CYS A CA 1
ATOM 770 C C . CYS A 1 100 ? 241.756 91.794 79.692 1.00 8.63 98 CYS A C 1
ATOM 771 O O . CYS A 1 100 ? 242.533 92.447 79.006 1.00 10.94 98 CYS A O 1
ATOM 774 N N . ALA A 1 101 ? 241.070 92.289 80.714 1.00 9.97 99 ALA A N 1
ATOM 775 C CA . ALA A 1 101 ? 241.478 93.522 81.377 1.00 10.33 99 ALA A CA 1
ATOM 776 C C . ALA A 1 101 ? 242.511 93.174 82.436 1.00 11.77 99 ALA A C 1
ATOM 777 O O . ALA A 1 101 ? 242.361 92.179 83.154 1.00 13.22 99 ALA A O 1
ATOM 779 N N . GLU A 1 102 ? 243.556 93.995 82.530 1.00 11.96 100 GLU A N 1
ATOM 780 C CA . GLU A 1 102 ? 244.616 93.796 83.519 1.00 12.33 100 GLU A CA 1
ATOM 781 C C . GLU A 1 102 ? 244.089 93.817 84.952 1.00 15.44 100 GLU A C 1
ATOM 782 O O . GLU A 1 102 ? 244.671 93.164 85.829 1.00 17.30 100 GLU A O 1
ATOM 788 N N . VAL A 1 103 ? 242.991 94.539 85.194 1.00 13.57 101 VAL A N 1
ATOM 789 C CA . VAL A 1 103 ? 242.414 94.599 86.546 1.00 17.32 101 VAL A CA 1
ATOM 790 C C . VAL A 1 103 ? 241.853 93.248 86.990 1.00 20.53 101 VAL A C 1
ATOM 791 O O . VAL A 1 103 ? 241.545 93.063 88.169 1.00 22.02 101 VAL A O 1
ATOM 795 N N . GLY A 1 104 ? 241.707 92.310 86.059 1.00 15.94 102 GLY A N 1
ATOM 796 C CA . GLY A 1 104 ? 241.319 90.953 86.413 1.00 16.65 102 GLY A CA 1
ATOM 797 C C . GLY A 1 104 ? 239.965 90.540 85.869 1.00 17.58 102 GLY A C 1
ATOM 798 O O . GLY A 1 104 ? 239.118 90.010 86.594 1.00 20.23 102 GLY A O 1
ATOM 799 N N . VAL A 1 105 ? 239.757 90.777 84.579 1.00 12.34 103 VAL A N 1
ATOM 800 C CA . VAL A 1 105 ? 238.539 90.328 83.919 1.00 13.31 103 VAL A CA 1
ATOM 801 C C . VAL A 1 105 ? 238.946 89.532 82.699 1.00 12.34 103 VAL A C 1
ATOM 802 O O . VAL A 1 105 ? 239.666 90.038 81.852 1.00 13.13 103 VAL A O 1
ATOM 806 N N . CYS A 1 106 ? 238.495 88.289 82.609 1.00 11.35 104 CYS A N 1
ATOM 807 C CA . CYS A 1 106 ? 238.763 87.494 81.424 1.00 12.25 104 CYS A CA 1
ATOM 808 C C . CYS A 1 106 ? 237.497 87.473 80.593 1.00 10.71 104 CYS A C 1
ATOM 809 O O . CYS A 1 106 ? 236.480 86.946 81.033 1.00 14.11 104 CYS A O 1
ATOM 812 N N . TYR A 1 107 ? 237.534 88.096 79.418 1.00 8.92 105 TYR A N 1
ATOM 813 C CA . TYR A 1 107 ? 236.346 88.198 78.580 1.00 10.00 105 TYR A CA 1
ATOM 814 C C . TYR A 1 107 ? 236.134 86.934 77.770 1.00 9.12 105 TYR A C 1
ATOM 815 O O . TYR A 1 107 ? 237.098 86.237 77.455 1.00 12.69 105 TYR A O 1
ATOM 824 N N . PRO A 1 108 ? 234.873 86.648 77.405 1.00 11.80 106 PRO A N 1
ATOM 825 C CA . PRO A 1 108 ? 234.617 85.532 76.494 1.00 11.69 106 PRO A CA 1
ATOM 826 C C . PRO A 1 108 ? 235.253 85.816 75.148 1.00 10.20 106 PRO A C 1
ATOM 827 O O . PRO A 1 108 ? 235.521 86.986 74.832 1.00 12.90 106 PRO A O 1
ATOM 831 N N . PRO A 1 109 ? 235.491 84.773 74.352 1.00 11.51 107 PRO A N 1
ATOM 832 C CA . PRO A 1 109 ? 236.022 85.021 73.007 1.00 12.85 107 PRO A CA 1
ATOM 833 C C . PRO A 1 109 ? 235.078 85.878 72.178 1.00 13.07 107 PRO A C 1
ATOM 834 O O . PRO A 1 109 ? 233.855 85.793 72.342 1.00 14.56 107 PRO A O 1
ATOM 838 N N . VAL A 1 110 ? 235.653 86.700 71.307 1.00 11.24 108 VAL A N 1
ATOM 839 C CA . VAL A 1 110 ? 234.901 87.546 70.395 1.00 13.93 108 VAL A CA 1
ATOM 840 C C . VAL A 1 110 ? 234.963 86.913 69.025 1.00 13.84 108 VAL A C 1
ATOM 841 O O . VAL A 1 110 ? 236.036 86.503 68.592 1.00 11.65 108 VAL A O 1
ATOM 845 N N . ASP A 1 111 ? 233.823 86.839 68.341 1.00 11.68 109 ASP A N 1
ATOM 846 C CA . ASP A 1 111 ? 233.794 86.400 66.951 1.00 13.21 109 ASP A CA 1
ATOM 847 C C . ASP A 1 111 ? 233.364 87.571 66.079 1.00 17.27 109 ASP A C 1
ATOM 848 O O . ASP A 1 111 ? 232.347 88.214 66.339 1.00 17.13 109 ASP A O 1
ATOM 853 N N . THR A 1 112 ? 234.172 87.870 65.073 1.00 12.73 110 THR A N 1
ATOM 854 C CA . THR A 1 112 ? 233.909 89.002 64.191 1.00 11.90 110 THR A CA 1
ATOM 855 C C . THR A 1 112 ? 233.985 88.546 62.751 1.00 12.20 110 THR A C 1
ATOM 856 O O . THR A 1 112 ? 234.993 87.986 62.326 1.00 13.64 110 THR A O 1
ATOM 860 N N . GLU A 1 113 ? 232.906 88.764 62.005 1.00 12.97 111 GLU A N 1
ATOM 861 C CA . GLU A 1 113 ? 232.822 88.268 60.638 1.00 14.26 111 GLU A CA 1
ATOM 862 C C . GLU A 1 113 ? 233.050 89.383 59.617 1.00 15.04 111 GLU A C 1
ATOM 863 O O . GLU A 1 113 ? 232.629 90.529 59.811 1.00 20.02 111 GLU A O 1
ATOM 869 N N . PHE A 1 114 ? 233.745 89.035 58.540 1.00 13.70 112 PHE A N 1
ATOM 870 C CA . PHE A 1 114 ? 234.027 89.961 57.449 1.00 16.12 112 PHE A CA 1
ATOM 871 C C . PHE A 1 114 ? 233.560 89.326 56.151 1.00 16.97 112 PHE A C 1
ATOM 872 O O . PHE A 1 114 ? 233.796 88.136 55.915 1.00 17.13 112 PHE A O 1
ATOM 880 N N . ASP A 1 115 ? 232.891 90.121 55.321 1.00 17.64 113 ASP A N 1
ATOM 881 C CA . ASP A 1 115 ? 232.499 89.679 53.984 1.00 18.07 113 ASP A CA 1
ATOM 882 C C . ASP A 1 115 ? 233.510 90.210 52.979 1.00 17.30 113 ASP A C 1
ATOM 883 O O . ASP A 1 115 ? 233.491 91.387 52.625 1.00 21.95 113 ASP A O 1
ATOM 888 N N . ILE A 1 116 ? 234.398 89.336 52.526 1.00 16.76 114 ILE A N 1
ATOM 889 C CA . ILE A 1 116 ? 235.519 89.773 51.707 1.00 14.51 114 ILE A CA 1
ATOM 890 C C . ILE A 1 116 ? 235.192 89.577 50.238 1.00 15.26 114 ILE A C 1
ATOM 891 O O . ILE A 1 116 ? 234.690 88.531 49.834 1.00 19.60 114 ILE A O 1
ATOM 896 N N . SER A 1 117 ? 235.440 90.609 49.447 1.00 15.58 115 SER A N 1
ATOM 897 C CA . SER A 1 117 ? 235.244 90.497 48.006 1.00 21.31 115 SER A CA 1
ATOM 898 C C . SER A 1 117 ? 236.360 91.239 47.301 1.00 17.04 115 SER A C 1
ATOM 899 O O . SER A 1 117 ? 236.147 92.292 46.701 1.00 32.08 115 SER A O 1
ATOM 902 N N . GLY A 1 118 ? 237.556 90.677 47.375 1.00 23.10 116 GLY A N 1
ATOM 903 C CA . GLY A 1 118 ? 238.700 91.262 46.712 1.00 28.06 116 GLY A CA 1
ATOM 904 C C . GLY A 1 118 ? 239.619 92.023 47.640 1.00 22.17 116 GLY A C 1
ATOM 905 O O . GLY A 1 118 ? 239.302 92.247 48.820 1.00 21.76 116 GLY A O 1
ATOM 906 N N . ASN A 1 119 ? 240.759 92.435 47.098 1.00 18.17 117 ASN A N 1
ATOM 907 C CA . ASN A 1 119 ? 241.765 93.155 47.874 1.00 17.89 117 ASN A CA 1
ATOM 908 C C . ASN A 1 119 ? 241.229 94.471 48.404 1.00 19.85 117 ASN A C 1
ATOM 909 O O . ASN A 1 119 ? 240.366 95.107 47.784 1.00 20.58 117 ASN A O 1
ATOM 914 N N . GLY A 1 120 ? 241.757 94.877 49.551 1.00 15.85 118 GLY A N 1
ATOM 915 C CA . GLY A 1 120 ? 241.371 96.135 50.157 1.00 19.98 118 GLY A CA 1
ATOM 916 C C . GLY A 1 120 ? 241.299 96.064 51.665 1.00 15.51 118 GLY A C 1
ATOM 917 O O . GLY A 1 120 ? 241.683 95.057 52.280 1.00 13.41 118 GLY A O 1
ATOM 918 N N . THR A 1 121 ? 240.810 97.153 52.252 1.00 14.15 119 THR A N 1
ATOM 919 C CA . THR A 1 121 ? 240.679 97.293 53.704 1.00 15.10 119 THR A CA 1
ATOM 920 C C . THR A 1 121 ? 239.273 96.915 54.136 1.00 15.67 119 THR A C 1
ATOM 921 O O . THR A 1 121 ? 238.300 97.284 53.474 1.00 17.60 119 THR A O 1
ATOM 925 N N . TYR A 1 122 ? 239.173 96.154 55.226 1.00 12.10 120 TYR A N 1
ATOM 926 C CA . TYR A 1 122 ? 237.881 95.790 55.785 1.00 15.56 120 TYR A CA 1
ATOM 927 C C . TYR A 1 122 ? 237.824 96.060 57.274 1.00 13.92 120 TYR A C 1
ATOM 928 O O . TYR A 1 122 ? 238.787 95.802 58.003 1.00 14.10 120 TYR A O 1
ATOM 937 N N . HIS A 1 123 ? 236.678 96.564 57.718 1.00 12.01 121 HIS A N 1
ATOM 938 C CA . HIS A 1 123 ? 236.408 96.808 59.118 1.00 12.73 121 HIS A CA 1
ATOM 939 C C . HIS A 1 123 ? 235.202 95.994 59.569 1.00 17.64 121 HIS A C 1
ATOM 940 O O . HIS A 1 123 ? 234.393 95.575 58.733 1.00 20.59 121 HIS A O 1
ATOM 947 N N . PRO A 1 124 ? 235.078 95.763 60.887 1.00 16.87 122 PRO A N 1
ATOM 948 C CA . PRO A 1 124 ? 233.896 95.067 61.410 1.00 23.52 122 PRO A CA 1
ATOM 949 C C . PRO A 1 124 ? 232.599 95.795 61.043 1.00 30.48 122 PRO A C 1
ATOM 950 O O . PRO A 1 124 ? 232.583 97.023 60.991 1.00 27.31 122 PRO A O 1
ATOM 954 N N . GLN A 1 125 ? 231.533 95.046 60.777 1.00 33.42 123 GLN A N 1
ATOM 955 C CA . GLN A 1 125 ? 230.259 95.657 60.407 1.00 42.85 123 GLN A CA 1
ATOM 956 C C . GLN A 1 125 ? 229.124 95.122 61.274 1.00 51.95 123 GLN A C 1
ATOM 957 O O . GLN A 1 125 ? 228.045 95.714 61.334 1.00 62.33 123 GLN A O 1
ATOM 963 N N . SER B 1 1 ? 237.092 87.817 87.919 1.00 38.78 -1 SER B N 1
ATOM 964 C CA . SER B 1 1 ? 235.890 87.445 87.176 1.00 40.71 -1 SER B CA 1
ATOM 965 C C . SER B 1 1 ? 236.271 86.842 85.824 1.00 45.46 -1 SER B C 1
ATOM 966 O O . SER B 1 1 ? 236.913 87.496 84.995 1.00 29.70 -1 SER B O 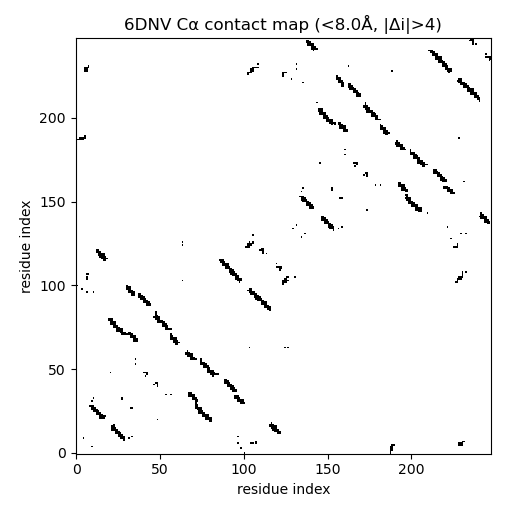1
ATOM 969 N N . ASN B 1 2 ? 235.835 85.602 85.609 1.00 34.69 0 ASN B N 1
ATOM 970 C CA . ASN B 1 2 ? 236.446 84.701 84.635 1.00 28.55 0 ASN B CA 1
ATOM 971 C C . ASN B 1 2 ? 235.414 84.121 83.687 1.00 38.77 0 ASN B C 1
ATOM 972 O O . ASN B 1 2 ? 234.595 83.296 84.090 1.00 33.41 0 ASN B O 1
ATOM 977 N N . ALA B 1 3 ? 235.474 84.522 82.421 1.00 36.94 1 ALA B N 1
ATOM 978 C CA . ALA B 1 3 ? 234.574 83.975 81.409 1.00 34.55 1 ALA B CA 1
ATOM 979 C C . ALA B 1 3 ? 234.682 82.449 81.338 1.00 39.42 1 ALA B C 1
ATOM 980 O O . ALA B 1 3 ? 233.713 81.753 81.009 1.00 34.60 1 ALA B O 1
ATOM 982 N N . ASN B 1 4 ? 235.862 81.932 81.660 1.00 33.22 2 ASN B N 1
ATOM 983 C CA . ASN B 1 4 ? 236.104 80.492 81.572 1.00 43.31 2 ASN B CA 1
ATOM 984 C C . ASN B 1 4 ? 235.294 79.741 82.639 1.00 42.88 2 ASN B C 1
ATOM 985 O O . ASN B 1 4 ? 235.045 78.537 82.518 1.00 44.03 2 ASN B O 1
ATOM 990 N N . ASP B 1 5 ? 234.878 80.466 83.678 1.00 40.56 3 ASP B N 1
ATOM 991 C CA . ASP B 1 5 ? 234.002 79.926 84.720 1.00 44.92 3 ASP B CA 1
ATOM 992 C C . ASP B 1 5 ? 232.528 80.173 84.394 1.00 44.10 3 ASP B C 1
ATOM 993 O O . ASP B 1 5 ? 231.641 79.796 85.162 1.00 44.94 3 ASP B O 1
ATOM 998 N N . LEU B 1 6 ? 232.281 80.820 83.259 1.00 26.18 4 LEU B N 1
ATOM 999 C CA . LEU B 1 6 ? 230.938 81.234 82.867 1.00 27.41 4 LEU B CA 1
ATOM 1000 C C . LEU B 1 6 ? 230.455 80.517 81.617 1.00 26.08 4 LEU B C 1
ATOM 1001 O O . LEU B 1 6 ? 231.213 79.826 80.941 1.00 30.74 4 LEU B O 1
ATOM 1006 N N . LEU B 1 7 ? 229.185 80.717 81.300 1.00 22.00 5 LEU B N 1
ATOM 1007 C CA . LEU B 1 7 ? 228.566 80.030 80.173 1.00 20.98 5 LEU B CA 1
ATOM 1008 C C . LEU B 1 7 ? 229.002 80.598 78.821 1.00 20.74 5 LEU B C 1
ATOM 1009 O O . LEU B 1 7 ? 229.300 81.787 78.706 1.00 22.05 5 LEU B O 1
ATOM 1014 N N . PRO B 1 8 ? 229.022 79.747 77.783 1.00 23.66 6 PRO B N 1
ATOM 1015 C CA . PRO B 1 8 ? 229.094 80.303 76.432 1.00 25.01 6 PRO B CA 1
ATOM 1016 C C . PRO B 1 8 ? 227.827 81.102 76.160 1.00 22.76 6 PRO B C 1
ATOM 1017 O O . PRO B 1 8 ? 226.796 80.824 76.778 1.00 22.05 6 PRO B O 1
ATOM 1021 N N . PRO B 1 9 ? 227.902 82.098 75.272 1.00 19.30 7 PRO B N 1
ATOM 1022 C CA . PRO B 1 9 ? 226.724 82.932 75.025 1.00 21.02 7 PRO B CA 1
ATOM 1023 C C . PRO B 1 9 ? 225.526 82.116 74.548 1.00 21.20 7 PRO B C 1
ATOM 1024 O O . PRO B 1 9 ? 224.394 82.463 74.876 1.00 22.80 7 PRO B O 1
ATOM 1028 N N . GLU B 1 10 ? 225.766 81.029 73.818 1.00 23.65 8 GLU B N 1
ATOM 1029 C CA . GLU B 1 10 ? 224.662 80.241 73.293 1.00 20.40 8 GLU B CA 1
ATOM 1030 C C . GLU B 1 10 ? 223.922 79.489 74.401 1.00 20.57 8 GLU B C 1
ATOM 1031 O O . GLU B 1 10 ? 222.831 78.971 74.173 1.00 20.01 8 GLU B O 1
ATOM 1037 N N . LYS B 1 11 ? 224.498 79.433 75.603 1.00 17.62 9 LYS B N 1
ATOM 1038 C CA . LYS B 1 11 ? 223.780 78.851 76.733 1.00 15.49 9 LYS B CA 1
ATOM 1039 C C . LYS B 1 11 ? 223.258 79.940 77.671 1.00 15.32 9 LYS B C 1
ATOM 1040 O O . LYS B 1 11 ? 222.219 79.769 78.311 1.00 15.44 9 LYS B O 1
ATOM 1046 N N . ALA B 1 12 ? 223.956 81.070 77.734 1.00 13.27 10 ALA B N 1
ATOM 1047 C CA . ALA B 1 12 ? 223.524 82.152 78.622 1.00 14.10 10 ALA B CA 1
ATOM 1048 C C . ALA B 1 12 ? 222.301 82.898 78.085 1.00 15.66 10 ALA B C 1
ATOM 1049 O O . ALA B 1 12 ? 221.443 83.324 78.859 1.00 13.82 10 ALA B O 1
ATOM 1051 N N . PHE B 1 13 ? 222.229 83.061 76.764 1.00 13.81 11 PHE B N 1
ATOM 1052 C CA . PHE B 1 13 ? 221.206 83.896 76.134 1.00 11.21 11 PHE B CA 1
ATOM 1053 C C . PHE B 1 13 ? 220.616 83.071 75.008 1.00 14.52 11 PHE B C 1
ATOM 1054 O O . PHE B 1 13 ? 221.279 82.862 73.985 1.00 17.84 11 PHE B O 1
ATOM 1062 N N . VAL B 1 14 ? 219.408 82.555 75.193 1.00 11.37 12 VAL B N 1
ATOM 1063 C CA . VAL B 1 14 ? 218.879 81.594 74.221 1.00 11.79 12 VAL B CA 1
ATOM 1064 C C . VAL B 1 14 ? 217.608 82.104 73.571 1.00 14.75 12 VAL B C 1
ATOM 1065 O O . VAL B 1 14 ? 216.559 82.158 74.219 1.00 13.88 12 VAL B O 1
ATOM 1069 N N . PRO B 1 15 ? 217.690 82.483 72.283 1.00 12.61 13 PRO B N 1
ATOM 1070 C CA . PRO B 1 15 ? 216.527 82.969 71.541 1.00 12.61 13 PRO B CA 1
ATOM 1071 C C . PRO B 1 15 ? 215.671 81.856 70.964 1.00 14.46 13 PRO B C 1
ATOM 1072 O O . PRO B 1 15 ? 216.181 80.807 70.573 1.00 15.62 13 PRO B O 1
ATOM 1076 N N . GLU B 1 16 ? 214.372 82.109 70.926 1.00 13.74 14 GLU B N 1
ATOM 1077 C CA . GLU B 1 16 ? 213.414 81.272 70.215 1.00 13.33 14 GLU B CA 1
ATOM 1078 C C . GLU B 1 16 ? 212.531 82.199 69.385 1.00 14.72 14 GLU B C 1
ATOM 1079 O O . GLU B 1 16 ? 212.020 83.198 69.901 1.00 17.60 14 GLU B O 1
ATOM 1085 N N . LEU B 1 17 ? 212.354 81.892 68.103 1.00 15.47 15 LEU B N 1
ATOM 1086 C CA . LEU B 1 17 ? 211.604 82.783 67.218 1.00 17.23 15 LEU B CA 1
ATOM 1087 C C . LEU B 1 17 ? 210.228 82.212 66.933 1.00 18.68 15 LEU B C 1
ATOM 1088 O O . LEU B 1 17 ? 210.095 81.014 66.738 1.00 20.12 15 LEU B O 1
ATOM 1093 N N . ALA B 1 18 ? 209.206 83.065 66.911 1.00 16.11 16 ALA B N 1
ATOM 1094 C CA . ALA B 1 18 ? 207.903 82.658 66.398 1.00 17.18 16 ALA B CA 1
ATOM 1095 C C . ALA B 1 18 ? 207.568 83.516 65.192 1.00 19.36 16 ALA B C 1
ATOM 1096 O O . ALA B 1 18 ? 207.485 84.739 65.302 1.00 21.07 16 ALA B O 1
ATOM 1098 N N . VAL B 1 19 ? 207.394 82.878 64.040 1.00 17.01 17 VAL B N 1
ATOM 1099 C CA . VAL B 1 19 ? 207.087 83.594 62.807 1.00 17.25 17 VAL B CA 1
ATOM 1100 C C . VAL B 1 19 ? 205.601 83.430 62.534 1.00 25.14 17 VAL B C 1
ATOM 1101 O O . VAL B 1 19 ? 205.082 82.312 62.545 1.00 21.66 17 VAL B O 1
ATOM 1105 N N . ALA B 1 20 ? 204.913 84.549 62.332 1.00 22.78 18 ALA B N 1
ATOM 1106 C CA . ALA B 1 20 ? 203.482 84.528 62.063 1.00 20.48 18 ALA B CA 1
ATOM 1107 C C . ALA B 1 20 ? 203.184 85.444 60.889 1.00 29.09 18 ALA B C 1
ATOM 1108 O O . ALA B 1 20 ? 204.097 86.042 60.326 1.00 27.30 18 ALA B O 1
ATOM 1110 N N . ASP B 1 21 ? 201.910 85.560 60.521 1.00 31.11 19 ASP B N 1
ATOM 1111 C CA . ASP B 1 21 ? 201.535 86.402 59.389 1.00 32.70 19 ASP B CA 1
ATOM 1112 C C . ASP B 1 21 ? 201.885 87.871 59.610 1.00 36.98 19 ASP B C 1
ATOM 1113 O O . ASP B 1 21 ? 202.252 88.573 58.668 1.00 38.81 19 ASP B O 1
ATOM 1118 N N . ASP B 1 22 ? 201.783 88.334 60.851 1.00 31.61 20 ASP B N 1
ATOM 1119 C CA . ASP B 1 22 ? 201.969 89.756 61.128 1.00 38.42 20 ASP B CA 1
ATOM 1120 C C . ASP B 1 22 ? 203.397 90.124 61.556 1.00 37.72 20 ASP B C 1
ATOM 1121 O O . ASP B 1 22 ? 203.704 91.301 61.743 1.00 34.77 20 ASP B O 1
ATOM 1126 N N . GLY B 1 23 ? 204.270 89.132 61.705 1.00 25.83 21 GLY B N 1
ATOM 1127 C CA . GLY B 1 23 ? 205.648 89.421 62.057 1.00 22.62 21 GLY B CA 1
ATOM 1128 C C . GLY B 1 23 ? 206.392 88.325 62.792 1.00 20.61 21 GLY B C 1
ATOM 1129 O O . GLY B 1 23 ? 206.023 87.155 62.725 1.00 25.15 21 GLY B O 1
ATOM 1130 N N . VAL B 1 24 ? 207.450 88.717 63.497 1.00 22.82 22 VAL B N 1
ATOM 1131 C CA . VAL B 1 24 ? 208.301 87.769 64.208 1.00 20.72 22 VAL B CA 1
ATOM 1132 C C . VAL B 1 24 ? 208.354 88.144 65.682 1.00 20.62 22 VAL B C 1
ATOM 1133 O O . VAL B 1 24 ? 208.591 89.299 66.028 1.00 25.51 22 VAL B O 1
ATOM 1137 N N . ASN B 1 25 ? 208.128 87.170 66.559 1.00 18.15 23 ASN B N 1
ATOM 1138 C CA . ASN B 1 25 ? 208.280 87.409 67.989 1.00 18.68 23 ASN B CA 1
ATOM 1139 C C . ASN B 1 25 ? 209.492 86.642 68.500 1.00 17.55 23 ASN B C 1
ATOM 1140 O O . ASN B 1 25 ? 209.615 85.452 68.249 1.00 20.52 23 ASN B O 1
ATOM 1145 N N . VAL B 1 26 ? 210.387 87.332 69.200 1.00 16.86 24 VAL B N 1
ATOM 1146 C CA . VAL B 1 26 ? 211.577 86.688 69.735 1.00 15.41 24 VAL B CA 1
ATOM 1147 C C . VAL B 1 26 ? 211.431 86.552 71.236 1.00 20.81 24 VAL B C 1
ATOM 1148 O O . VAL B 1 26 ? 211.156 87.531 71.931 1.00 21.69 24 VAL B O 1
ATOM 1152 N N . ARG B 1 27 ? 211.601 85.335 71.739 1.00 16.40 25 ARG B N 1
ATOM 1153 C CA . ARG B 1 27 ? 211.621 85.123 73.173 1.00 14.77 25 ARG B CA 1
ATOM 1154 C C . ARG B 1 27 ? 213.020 84.679 73.587 1.00 18.67 25 ARG B C 1
ATOM 1155 O O . ARG B 1 27 ? 213.570 83.737 73.019 1.00 19.54 25 ARG B O 1
ATOM 1163 N N . PHE B 1 28 ? 213.610 85.375 74.556 1.00 13.08 26 PHE B N 1
ATOM 1164 C CA . PHE B 1 28 ? 214.889 84.966 75.113 1.00 13.35 26 PHE B CA 1
ATOM 1165 C C . PHE B 1 28 ? 214.703 84.295 76.462 1.00 15.27 26 PHE B C 1
ATOM 1166 O O . PHE B 1 28 ? 213.928 84.776 77.293 1.00 15.86 26 PHE B O 1
ATOM 1174 N N . ARG B 1 29 ? 215.424 83.203 76.680 1.00 13.29 27 ARG B N 1
ATOM 1175 C CA . ARG B 1 29 ? 215.618 82.678 78.031 1.00 12.45 27 ARG B CA 1
ATOM 1176 C C . ARG B 1 29 ? 217.028 83.039 78.467 1.00 14.90 27 ARG B C 1
ATOM 1177 O O . ARG B 1 29 ? 218.004 82.786 77.749 1.00 13.54 27 ARG B O 1
ATOM 1185 N N . ILE B 1 30 ? 217.129 83.647 79.646 1.00 11.54 28 ILE B N 1
ATOM 1186 C CA . ILE B 1 30 ? 218.394 84.131 80.159 1.00 12.63 28 ILE B CA 1
ATOM 1187 C C . ILE B 1 30 ? 218.768 83.363 81.404 1.00 16.14 28 ILE B C 1
ATOM 1188 O O . ILE B 1 30 ? 217.959 83.222 82.326 1.00 13.82 28 ILE B O 1
ATOM 1193 N N . ALA B 1 31 ? 219.995 82.864 81.424 1.00 12.67 29 ALA B N 1
ATOM 1194 C CA . ALA B 1 31 ? 220.449 82.032 82.534 1.00 14.14 29 ALA B CA 1
ATOM 1195 C C . ALA B 1 31 ? 220.567 82.843 83.821 1.00 15.60 29 ALA B C 1
ATOM 1196 O O . ALA B 1 31 ? 220.787 84.047 83.787 1.00 15.49 29 ALA B O 1
ATOM 1198 N N . ASP B 1 32 ? 220.409 82.170 84.957 1.00 15.47 30 ASP B N 1
ATOM 1199 C CA . ASP B 1 32 ? 220.684 82.794 86.252 1.00 16.48 30 ASP B CA 1
ATOM 1200 C C . ASP B 1 32 ? 222.087 83.383 86.291 1.00 16.07 30 ASP B C 1
ATOM 1201 O O . ASP B 1 32 ? 223.060 82.711 85.935 1.00 18.40 30 ASP B O 1
ATOM 1206 N N . GLY B 1 33 ? 222.188 84.632 86.736 1.00 16.73 31 GLY B N 1
ATOM 1207 C CA . GLY B 1 33 ? 223.478 85.285 86.858 1.00 15.10 31 GLY B CA 1
ATOM 1208 C C . GLY B 1 33 ? 223.891 86.099 85.649 1.00 14.30 31 GLY B C 1
ATOM 1209 O O . GLY B 1 33 ? 225.032 86.557 85.570 1.00 17.50 31 GLY B O 1
ATOM 1210 N N . TYR B 1 34 ? 222.972 86.264 84.696 1.00 13.06 32 TYR B N 1
ATOM 1211 C CA . TYR B 1 34 ? 223.249 86.999 83.464 1.00 13.29 32 TYR B CA 1
ATOM 1212 C C . TYR B 1 34 ? 222.118 87.976 83.163 1.00 13.27 32 TYR B C 1
ATOM 1213 O O . TYR B 1 34 ? 220.991 87.793 83.635 1.00 14.68 32 TYR B O 1
ATOM 1222 N N . TYR B 1 35 ? 222.416 89.002 82.371 1.00 12.04 33 TYR B N 1
ATOM 1223 C CA . TYR B 1 35 ? 221.377 89.906 81.891 1.00 11.54 33 TYR B CA 1
ATOM 1224 C C . TYR B 1 35 ? 221.674 90.371 80.474 1.00 12.31 33 TYR B C 1
ATOM 1225 O O . TYR B 1 35 ? 222.814 90.301 80.023 1.00 14.18 33 TYR B O 1
ATOM 1234 N N . MET B 1 36 ? 220.632 90.809 79.774 1.00 11.50 34 MET B N 1
ATOM 1235 C CA . MET B 1 36 ? 220.777 91.300 78.406 1.00 11.22 34 MET B CA 1
ATOM 1236 C C . MET B 1 36 ? 220.483 92.781 78.316 1.00 14.57 34 MET B C 1
ATOM 1237 O O . MET B 1 36 ? 219.598 93.277 79.005 1.00 15.82 34 MET B O 1
ATOM 1242 N N . TYR B 1 37 ? 221.187 93.470 77.427 1.00 11.56 35 TYR B N 1
ATOM 1243 C CA . TYR B 1 37 ? 220.927 94.889 77.179 1.00 12.93 35 TYR B CA 1
ATOM 1244 C C . TYR B 1 37 ? 219.805 95.092 76.163 1.00 15.47 35 TYR B C 1
ATOM 1245 O O . TYR B 1 37 ? 219.945 94.737 74.996 1.00 14.24 35 TYR B O 1
ATOM 1254 N N . GLN B 1 38 ? 218.698 95.687 76.598 1.00 16.12 36 GLN B N 1
ATOM 1255 C CA . GLN B 1 38 ? 217.558 95.897 75.697 1.00 13.49 36 GLN B CA 1
ATOM 1256 C C . GLN B 1 38 ? 217.972 96.688 74.449 1.00 14.71 36 GLN B C 1
ATOM 1257 O O . GLN B 1 38 ? 217.523 96.390 73.337 1.00 18.00 36 GLN B O 1
ATOM 1263 N N . ALA B 1 39 ? 218.858 97.661 74.638 1.00 18.17 37 ALA B N 1
ATOM 1264 C CA . ALA B 1 39 ? 219.255 98.580 73.564 1.00 17.84 37 ALA B CA 1
ATOM 1265 C C . ALA B 1 39 ? 220.152 97.931 72.508 1.00 22.00 37 ALA B C 1
ATOM 1266 O O . ALA B 1 39 ? 220.444 98.541 71.481 1.00 24.89 37 ALA B O 1
ATOM 1268 N N . LYS B 1 40 ? 220.587 96.699 72.755 1.00 15.35 38 LYS B N 1
ATOM 1269 C CA . LYS B 1 40 ? 221.485 96.007 71.831 1.00 15.95 38 LYS B CA 1
ATOM 1270 C C . LYS B 1 40 ? 220.775 94.929 71.002 1.00 18.79 38 LYS B C 1
ATOM 1271 O O . LYS B 1 40 ? 221.421 94.223 70.228 1.00 19.93 38 LYS B O 1
ATOM 1277 N N . ILE B 1 41 ? 219.460 94.786 71.168 1.00 16.58 39 ILE B N 1
ATOM 1278 C CA . ILE B 1 41 ? 218.711 93.770 70.422 1.00 16.83 39 ILE B CA 1
ATOM 1279 C C . ILE B 1 41 ? 218.274 94.348 69.076 1.00 22.33 39 ILE B C 1
ATOM 1280 O O . ILE B 1 41 ? 217.519 95.323 69.025 1.00 24.59 39 ILE B O 1
ATOM 1285 N N . VAL B 1 42 ? 218.760 93.744 67.993 1.00 18.51 40 VAL B N 1
ATOM 1286 C CA . VAL B 1 42 ? 218.566 94.280 66.647 1.00 20.02 40 VAL B CA 1
ATOM 1287 C C . VAL B 1 42 ? 218.245 93.133 65.699 1.00 20.03 40 VAL B C 1
ATOM 1288 O O . VAL B 1 42 ? 218.787 92.038 65.842 1.00 19.71 40 VAL B O 1
ATOM 1292 N N . GLY B 1 43 ? 217.358 93.379 64.736 1.00 21.90 41 GLY B N 1
ATOM 1293 C CA . GLY B 1 43 ? 217.079 92.398 63.706 1.00 22.23 41 GLY B CA 1
ATOM 1294 C C . GLY B 1 43 ? 217.349 92.952 62.321 1.00 26.87 41 GLY B C 1
ATOM 1295 O O . GLY B 1 43 ? 217.055 94.120 62.043 1.00 30.05 41 GLY B O 1
ATOM 1296 N N . LYS B 1 44 ? 217.948 92.133 61.464 1.00 22.75 42 LYS B N 1
ATOM 1297 C CA . LYS B 1 44 ? 218.108 92.499 60.058 1.00 23.92 42 LYS B CA 1
ATOM 1298 C C . LYS B 1 44 ? 217.673 91.318 59.200 1.00 25.79 42 LYS B C 1
ATOM 1299 O O . LYS B 1 44 ? 217.700 90.176 59.651 1.00 25.54 42 LYS B O 1
ATOM 1305 N N . THR B 1 45 ? 217.255 91.587 57.968 1.00 26.00 43 THR B N 1
ATOM 1306 C CA . THR B 1 45 ? 216.837 90.500 57.095 1.00 25.60 43 THR B CA 1
ATOM 1307 C C . THR B 1 45 ? 217.503 90.563 55.735 1.00 30.86 43 THR B C 1
ATOM 1308 O O . THR B 1 45 ? 218.033 91.597 55.334 1.00 30.16 43 THR B O 1
ATOM 1312 N N . ASP B 1 46 ? 217.479 89.429 55.043 1.00 26.67 44 ASP B N 1
ATOM 1313 C CA . ASP B 1 46 ? 217.830 89.364 53.627 1.00 27.93 44 ASP B CA 1
ATOM 1314 C C . ASP B 1 46 ? 216.763 88.518 52.938 1.00 31.46 44 ASP B C 1
ATOM 1315 O O . ASP B 1 46 ? 216.693 87.313 53.177 1.00 28.83 44 ASP B O 1
ATOM 1320 N N . PRO B 1 47 ? 215.917 89.139 52.091 1.00 35.07 45 PRO B N 1
ATOM 1321 C CA . PRO B 1 47 ? 215.869 90.538 51.629 1.00 41.74 45 PRO B CA 1
ATOM 1322 C C . PRO B 1 47 ? 215.710 91.580 52.741 1.00 39.89 45 PRO B C 1
ATOM 1323 O O . PRO B 1 47 ? 215.162 91.287 53.803 1.00 35.26 45 PRO B O 1
ATOM 1327 N N . ALA B 1 48 ? 216.192 92.790 52.481 1.00 39.59 46 ALA B N 1
ATOM 1328 C CA . ALA B 1 48 ? 216.293 93.821 53.508 1.00 33.35 46 ALA B CA 1
ATOM 1329 C C . ALA B 1 48 ? 214.946 94.423 53.892 1.00 30.01 46 ALA B C 1
ATOM 1330 O O . ALA B 1 48 ? 213.997 94.410 53.104 1.00 33.77 46 ALA B O 1
ATOM 1332 N N . ASP B 1 49 ? 214.879 94.922 55.125 1.00 31.32 47 ASP B N 1
ATOM 1333 C CA . ASP B 1 49 ? 213.773 95.749 55.610 1.00 40.17 47 ASP B CA 1
ATOM 1334 C C . ASP B 1 49 ? 212.417 95.027 55.527 1.00 36.76 47 ASP B C 1
ATOM 1335 O O . ASP B 1 49 ? 211.424 95.591 55.085 1.00 39.61 47 ASP B O 1
ATOM 1340 N N . LEU B 1 50 ? 212.376 93.768 55.951 1.00 33.12 48 LEU B N 1
ATOM 1341 C CA . LEU B 1 50 ? 211.099 93.075 56.078 1.00 33.08 48 LEU B CA 1
ATOM 1342 C C . LEU B 1 50 ? 210.480 93.363 57.445 1.00 31.83 48 LEU B C 1
ATOM 1343 O O . LEU B 1 50 ? 209.270 93.246 57.633 1.00 34.05 48 LEU B O 1
ATOM 1348 N N . LEU B 1 51 ? 211.325 93.750 58.394 1.00 26.96 49 LEU B N 1
ATOM 1349 C CA . LEU B 1 51 ? 210.903 93.985 59.770 1.00 29.14 49 LEU B CA 1
ATOM 1350 C C . LEU B 1 51 ? 210.769 95.470 60.094 1.00 33.69 49 LEU B C 1
ATOM 1351 O O . LEU B 1 51 ? 211.587 96.282 59.666 1.00 40.89 49 LEU B O 1
ATOM 1356 N N . GLY B 1 52 ? 209.738 95.815 60.858 1.00 33.21 50 GLY B N 1
ATOM 1357 C CA . GLY B 1 52 ? 209.593 97.163 61.376 1.00 37.37 50 GLY B CA 1
ATOM 1358 C C . GLY B 1 52 ? 210.298 97.339 62.709 1.00 37.09 50 GLY B C 1
ATOM 1359 O O . GLY B 1 52 ? 211.074 96.479 63.132 1.00 30.72 50 GLY B O 1
ATOM 1360 N N . GLN B 1 53 ? 210.034 98.456 63.377 1.00 31.22 51 GLN B N 1
ATOM 1361 C CA . GLN B 1 53 ? 210.638 98.713 64.676 1.00 29.85 51 GLN B CA 1
ATOM 1362 C C . GLN B 1 53 ? 210.114 97.743 65.722 1.00 34.62 51 GLN B C 1
ATOM 1363 O O . GLN B 1 53 ? 208.914 97.489 65.792 1.00 34.85 51 GLN B O 1
ATOM 1369 N N . PRO B 1 54 ? 211.018 97.202 66.547 1.00 28.17 52 PRO B N 1
ATOM 1370 C CA . PRO B 1 54 ? 210.606 96.246 67.578 1.00 31.43 52 PRO B CA 1
ATOM 1371 C C . PRO B 1 54 ? 209.787 96.869 68.705 1.00 27.82 52 PRO B C 1
ATOM 1372 O O . PRO B 1 54 ? 209.931 98.051 69.022 1.00 31.01 52 PRO B O 1
ATOM 1376 N N . SER B 1 55 ? 208.918 96.056 69.289 1.00 26.18 53 SER B N 1
ATOM 1377 C CA . SER B 1 55 ? 208.224 96.374 70.527 1.00 26.30 53 SER B CA 1
ATOM 1378 C C . SER B 1 55 ? 208.841 95.522 71.631 1.00 27.31 53 SER B C 1
ATOM 1379 O O . SER B 1 55 ? 209.006 94.322 71.449 1.00 26.98 53 SER B O 1
ATOM 1382 N N . PHE B 1 56 ? 209.180 96.135 72.763 1.00 25.61 54 PHE B N 1
ATOM 1383 C CA . PHE B 1 56 ? 209.914 95.440 73.825 1.00 22.01 54 PHE B CA 1
ATOM 1384 C C . PHE B 1 56 ? 209.066 95.112 75.041 1.00 21.66 54 PHE B C 1
ATOM 1385 O O . PHE B 1 56 ? 208.254 95.931 75.479 1.00 22.40 54 PHE B O 1
ATOM 1393 N N . SER B 1 57 ? 209.272 93.924 75.604 1.00 22.40 55 SER B N 1
ATOM 1394 C CA . SER B 1 57 ? 208.711 93.629 76.917 1.00 20.61 55 SER B CA 1
ATOM 1395 C C . SER B 1 57 ? 209.408 94.500 77.964 1.00 23.18 55 SER B C 1
ATOM 1396 O O . SER B 1 57 ? 210.491 95.051 77.718 1.00 21.70 55 SER B O 1
ATOM 1399 N N . LYS B 1 58 ? 208.784 94.638 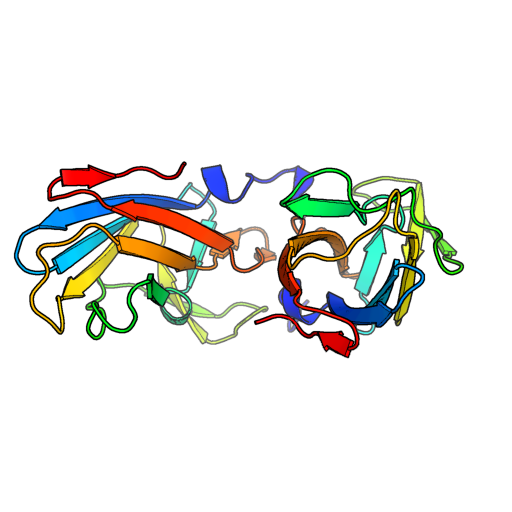79.129 1.00 25.47 56 LYS B N 1
ATOM 1400 C CA . LYS B 1 58 ? 209.285 95.568 80.134 1.00 28.54 56 LYS B CA 1
ATOM 1401 C C . LYS B 1 58 ? 210.581 95.070 80.772 1.00 27.48 56 LYS B C 1
ATOM 1402 O O . LYS B 1 58 ? 210.658 93.946 81.261 1.00 25.64 56 LYS B O 1
ATOM 1408 N N . GLY B 1 59 ? 211.601 95.920 80.747 1.00 24.12 57 GLY B N 1
ATOM 1409 C CA . GLY B 1 59 ? 212.868 95.613 81.377 1.00 21.37 57 GLY B CA 1
ATOM 1410 C C . GLY B 1 59 ? 213.027 96.380 82.671 1.00 27.39 57 GLY B C 1
ATOM 1411 O O . GLY B 1 59 ? 212.053 96.910 83.210 1.00 31.01 57 GLY B O 1
ATOM 1412 N N . GLU B 1 60 ? 214.257 96.441 83.169 1.00 20.56 58 GLU B N 1
ATOM 1413 C CA . GLU B 1 60 ? 214.549 97.143 84.414 1.00 25.40 58 GLU B CA 1
ATOM 1414 C C . GLU B 1 60 ? 215.789 97.999 84.232 1.00 22.15 58 GLU B C 1
ATOM 1415 O O . GLU B 1 60 ? 216.651 97.675 83.426 1.00 21.44 58 GLU B O 1
ATOM 1421 N N . GLU B 1 61 ? 215.882 99.095 84.974 1.00 23.10 59 GLU B N 1
ATOM 1422 C CA . GLU B 1 61 ? 217.038 99.966 84.849 1.00 23.87 59 GLU B CA 1
ATOM 1423 C C . GLU B 1 61 ? 218.201 99.431 85.670 1.00 30.64 59 GLU B C 1
ATOM 1424 O O . GLU B 1 61 ? 218.032 99.018 86.817 1.00 39.75 59 GLU B O 1
ATOM 1430 N N . LYS B 1 62 ? 219.380 99.411 85.061 1.00 24.48 60 LYS B N 1
ATOM 1431 C CA . LYS B 1 62 ? 220.596 99.008 85.752 1.00 24.19 60 LYS B CA 1
ATOM 1432 C C . LYS B 1 62 ? 221.753 99.853 85.247 1.00 25.01 60 LYS B C 1
ATOM 1433 O O . LYS B 1 62 ? 221.752 100.299 84.103 1.00 29.73 60 LYS B O 1
ATOM 1439 N N . GLU B 1 63 ? 222.734 100.077 86.108 1.00 22.41 61 GLU B N 1
ATOM 1440 C CA . GLU B 1 63 ? 223.951 100.763 85.712 1.00 18.06 61 GLU B CA 1
ATOM 1441 C C . GLU B 1 63 ? 225.128 99.808 85.924 1.00 23.03 61 GLU B C 1
ATOM 1442 O O . GLU B 1 63 ? 225.263 99.223 86.998 1.00 24.91 61 GLU B O 1
ATOM 1448 N N . ASP B 1 64 ? 225.965 99.614 84.907 1.00 16.99 62 ASP B N 1
ATOM 1449 C CA . ASP B 1 64 ? 227.175 98.821 85.121 1.00 18.42 62 ASP B CA 1
ATOM 1450 C C . ASP B 1 64 ? 228.399 99.518 84.534 1.00 16.92 62 ASP B C 1
ATOM 1451 O O . ASP B 1 64 ? 228.294 100.628 84.004 1.00 18.20 62 ASP B O 1
ATOM 1456 N N . GLU B 1 65 ? 229.552 98.863 84.639 1.00 15.05 63 GLU B N 1
ATOM 1457 C CA . GLU B 1 65 ? 230.826 99.486 84.288 1.00 17.52 63 GLU B CA 1
ATOM 1458 C C . GLU B 1 65 ? 231.135 99.431 82.794 1.00 14.49 63 GLU B C 1
ATOM 1459 O O . GLU B 1 65 ? 232.100 100.048 82.342 1.00 20.45 63 GLU B O 1
ATOM 1465 N N . PHE B 1 66 ? 230.316 98.707 82.032 1.00 13.81 64 PHE B N 1
ATOM 1466 C CA . PHE B 1 66 ? 230.557 98.519 80.605 1.00 12.05 64 PHE B CA 1
ATOM 1467 C C . PHE B 1 66 ? 229.741 99.457 79.723 1.00 16.11 64 PHE B C 1
ATOM 1468 O O . PHE B 1 66 ? 230.263 100.001 78.749 1.00 16.42 64 PHE B O 1
ATOM 1476 N N . PHE B 1 67 ? 228.464 99.639 80.051 1.00 14.44 65 PHE B N 1
ATOM 1477 C CA . PHE B 1 67 ? 227.595 100.480 79.226 1.00 14.88 65 PHE B CA 1
ATOM 1478 C C . PHE B 1 67 ? 226.833 101.536 80.025 1.00 16.77 65 PHE B C 1
ATOM 1479 O O . PHE B 1 67 ? 225.914 102.169 79.506 1.00 17.30 65 PHE B O 1
ATOM 1487 N N . GLY B 1 68 ? 227.222 101.739 81.278 1.00 16.30 66 GLY B N 1
ATOM 1488 C CA . GLY B 1 68 ? 226.558 102.731 82.105 1.00 21.09 66 GLY B CA 1
ATOM 1489 C C . GLY B 1 68 ? 225.097 102.411 82.357 1.00 19.25 66 GLY B C 1
ATOM 1490 O O . GLY B 1 68 ? 224.737 101.250 82.554 1.00 18.61 66 GLY B O 1
ATOM 1491 N N . ARG B 1 69 ? 224.252 103.442 82.371 1.00 19.96 67 ARG B N 1
ATOM 1492 C CA . ARG B 1 69 ? 222.818 103.257 82.613 1.00 18.04 67 ARG B CA 1
ATOM 1493 C C . ARG B 1 69 ? 222.122 102.641 81.409 1.00 18.76 67 ARG B C 1
ATOM 1494 O O . ARG B 1 69 ? 222.169 103.195 80.312 1.00 21.86 67 ARG B O 1
ATOM 1502 N N . GLN B 1 70 ? 221.473 101.497 81.619 1.00 17.35 68 GLN B N 1
ATOM 1503 C CA . GLN B 1 70 ? 220.820 100.755 80.543 1.00 16.13 68 GLN B CA 1
ATOM 1504 C C . GLN B 1 70 ? 219.542 100.094 81.021 1.00 19.85 68 GLN B C 1
ATOM 1505 O O . GLN B 1 70 ? 219.430 99.730 82.186 1.00 21.45 68 GLN B O 1
ATOM 1511 N N . THR B 1 71 ? 218.589 99.916 80.112 1.00 15.94 69 THR B N 1
ATOM 1512 C CA . THR B 1 71 ? 217.462 99.030 80.369 1.00 17.06 69 THR B CA 1
ATOM 1513 C C . THR B 1 71 ? 217.919 97.602 80.086 1.00 17.41 69 THR B C 1
ATOM 1514 O O . THR B 1 71 ? 218.417 97.320 78.998 1.00 16.80 69 THR B O 1
ATOM 1518 N N . VAL B 1 72 ? 217.796 96.721 81.078 1.00 15.49 70 VAL B N 1
ATOM 1519 C CA . VAL B 1 72 ? 218.271 95.347 80.940 1.00 14.25 70 VAL B CA 1
ATOM 1520 C C . VAL B 1 72 ? 217.187 94.338 81.290 1.00 17.59 70 VAL B C 1
ATOM 1521 O O . VAL B 1 72 ? 216.157 94.677 81.883 1.00 18.33 70 VAL B O 1
ATOM 1525 N N . TYR B 1 73 ? 217.444 93.090 80.910 1.00 13.77 71 TYR B N 1
ATOM 1526 C CA . TYR B 1 73 ? 216.549 91.970 81.190 1.00 12.68 71 TYR B CA 1
ATOM 1527 C C . TYR B 1 73 ? 217.245 90.890 81.994 1.00 15.13 71 TYR B C 1
ATOM 1528 O O . TYR B 1 73 ? 218.346 90.466 81.641 1.00 15.72 71 TYR B O 1
ATOM 1537 N N . HIS B 1 74 ? 216.587 90.420 83.048 1.00 14.98 72 HIS B N 1
ATOM 1538 C CA . HIS B 1 74 ? 217.001 89.193 83.711 1.00 13.12 72 HIS B CA 1
ATOM 1539 C C . HIS B 1 74 ? 215.961 88.109 83.404 1.00 13.28 72 HIS B C 1
ATOM 1540 O O . HIS B 1 74 ? 214.786 88.430 83.183 1.00 18.14 72 HIS B O 1
ATOM 1547 N N . HIS B 1 75 ? 216.414 86.855 83.345 1.00 15.60 73 HIS B N 1
ATOM 1548 C CA . HIS B 1 75 ? 215.541 85.669 83.284 1.00 17.29 73 HIS B CA 1
ATOM 1549 C C . HIS B 1 75 ? 214.885 85.444 81.915 1.00 14.51 73 HIS B C 1
ATOM 1550 O O . HIS B 1 75 ? 214.962 84.351 81.362 1.00 14.22 73 HIS B O 1
ATOM 1557 N N . GLU B 1 76 ? 214.224 86.463 81.380 1.00 13.19 74 GLU B N 1
ATOM 1558 C CA . GLU B 1 76 ? 213.532 86.329 80.106 1.00 14.34 74 GLU B CA 1
ATOM 1559 C C . GLU B 1 76 ? 213.330 87.694 79.461 1.00 19.15 74 GLU B C 1
ATOM 1560 O O . GLU B 1 76 ? 213.383 88.725 80.132 1.00 18.49 74 GLU B O 1
ATOM 1566 N N . ALA B 1 77 ? 213.115 87.694 78.151 1.00 17.10 75 ALA B N 1
ATOM 1567 C CA . ALA B 1 77 ? 212.800 88.920 77.423 1.00 17.31 75 ALA B CA 1
ATOM 1568 C C . ALA B 1 77 ? 211.962 88.574 76.208 1.00 17.84 75 ALA B C 1
ATOM 1569 O O . ALA B 1 77 ? 212.106 87.486 75.658 1.00 17.91 75 ALA B O 1
ATOM 1571 N N . GLN B 1 78 ? 211.090 89.486 75.789 1.00 17.78 76 GLN B N 1
ATOM 1572 C CA . GLN B 1 78 ? 210.310 89.270 74.573 1.00 18.88 76 GLN B CA 1
ATOM 1573 C C . GLN B 1 78 ? 210.385 90.507 73.686 1.00 17.95 76 GLN B C 1
ATOM 1574 O O . GLN B 1 78 ? 210.209 91.626 74.161 1.00 21.58 76 GLN B O 1
ATOM 1580 N N . VAL B 1 79 ? 210.677 90.299 72.406 1.00 16.44 77 VAL B N 1
ATOM 1581 C CA . VAL B 1 79 ? 210.780 91.394 71.445 1.00 15.63 77 VAL B CA 1
ATOM 1582 C C . VAL B 1 79 ? 209.958 91.053 70.205 1.00 18.98 77 VAL B C 1
ATOM 1583 O O . VAL B 1 79 ? 210.191 90.027 69.560 1.00 23.68 77 VAL B O 1
ATOM 1587 N N . ALA B 1 80 ? 209.004 91.911 69.865 1.00 19.46 78 ALA B N 1
ATOM 1588 C CA . ALA B 1 80 ? 208.141 91.656 68.717 1.00 23.94 78 ALA B CA 1
ATOM 1589 C C . ALA B 1 80 ? 208.500 92.567 67.549 1.00 25.62 78 ALA B C 1
ATOM 1590 O O . ALA B 1 80 ? 208.508 93.789 67.691 1.00 29.09 78 ALA B O 1
ATOM 1592 N N . PHE B 1 81 ? 208.811 91.967 66.403 1.00 20.35 79 PHE B N 1
ATOM 1593 C CA . PHE B 1 81 ? 209.097 92.723 65.184 1.00 23.17 79 PHE B CA 1
ATOM 1594 C C . PHE B 1 81 ? 207.920 92.593 64.233 1.00 24.08 79 PHE B C 1
ATOM 1595 O O . PHE B 1 81 ? 207.646 91.498 63.742 1.00 24.27 79 PHE B O 1
ATOM 1603 N N . PRO B 1 82 ? 207.213 93.698 63.968 1.00 26.07 80 PRO B N 1
ATOM 1604 C CA . PRO B 1 82 ? 206.120 93.646 62.989 1.00 29.61 80 PRO B CA 1
ATOM 1605 C C . PRO B 1 82 ? 206.664 93.601 61.566 1.00 25.80 80 PRO B C 1
ATOM 1606 O O . PRO B 1 82 ? 207.750 94.119 61.319 1.00 29.98 80 PRO B O 1
ATOM 1610 N N . TYR B 1 83 ? 205.944 92.971 60.646 1.00 40.40 81 TYR B N 1
ATOM 1611 C CA . TYR B 1 83 ? 206.360 92.998 59.252 1.00 37.19 81 TYR B CA 1
ATOM 1612 C C . TYR B 1 83 ? 206.114 94.385 58.675 1.00 48.07 81 TYR B C 1
ATOM 1613 O O . TYR B 1 83 ? 205.047 94.963 58.878 1.00 45.77 81 TYR B O 1
ATOM 1622 N N . ALA B 1 84 ? 207.106 94.915 57.966 1.00 48.98 82 ALA B N 1
ATOM 1623 C CA . ALA B 1 84 ? 206.996 96.232 57.350 1.00 55.73 82 ALA B CA 1
ATOM 1624 C C . ALA B 1 84 ? 206.513 96.093 55.915 1.00 66.40 82 ALA B C 1
ATOM 1625 O O . ALA B 1 84 ? 206.003 97.044 55.325 1.00 72.98 82 ALA B O 1
ATOM 1627 N N . LYS B 1 85 ? 206.685 94.898 55.360 1.00 69.13 83 LYS B N 1
ATOM 1628 C CA . LYS B 1 85 ? 206.226 94.599 54.011 1.00 73.45 83 LYS B CA 1
ATOM 1629 C C . LYS B 1 85 ? 205.351 93.355 54.015 1.00 71.24 83 LYS B C 1
ATOM 1630 O O . LYS B 1 85 ? 205.097 92.764 55.067 1.00 60.73 83 LYS B O 1
ATOM 1636 N N . ALA B 1 86 ? 204.894 92.962 52.830 1.00 71.32 84 ALA B N 1
ATOM 1637 C CA . ALA B 1 86 ? 204.219 91.684 52.656 1.00 70.49 84 ALA B CA 1
ATOM 1638 C C . ALA B 1 86 ? 205.272 90.590 52.542 1.00 67.14 84 ALA B C 1
ATOM 1639 O O . ALA B 1 86 ? 206.267 90.753 51.835 1.00 70.58 84 ALA B O 1
ATOM 1641 N N . VAL B 1 87 ? 205.065 89.482 53.246 1.00 60.42 85 VAL B N 1
ATOM 1642 C CA . VAL B 1 87 ? 206.044 88.400 53.251 1.00 50.48 85 VAL B CA 1
ATOM 1643 C C . VAL B 1 87 ? 205.426 87.095 52.764 1.00 56.95 85 VAL B C 1
ATOM 1644 O O . VAL B 1 87 ? 204.531 86.543 53.402 1.00 62.64 85 VAL B O 1
ATOM 1648 N N . GLY B 1 88 ? 205.914 86.606 51.629 1.00 56.63 86 GLY B N 1
ATOM 1649 C CA . GLY B 1 88 ? 205.445 85.350 51.074 1.00 62.47 86 GLY B CA 1
ATOM 1650 C C . GLY B 1 88 ? 206.576 84.464 50.587 1.00 66.21 86 GLY B C 1
ATOM 1651 O O . GLY B 1 88 ? 206.344 83.392 50.026 1.00 75.55 86 GLY B O 1
ATOM 1652 N N . GLU B 1 89 ? 207.805 84.916 50.810 1.00 49.39 87 GLU B N 1
ATOM 1653 C CA . GLU B 1 89 ? 208.995 84.207 50.352 1.00 40.89 87 GLU B CA 1
ATOM 1654 C C . GLU B 1 89 ? 209.865 83.824 51.544 1.00 41.77 87 GLU B C 1
ATOM 1655 O O . GLU B 1 89 ? 209.737 84.420 52.611 1.00 36.67 87 GLU B O 1
ATOM 1661 N N . PRO B 1 90 ? 210.743 82.820 51.372 1.00 40.33 88 PRO B N 1
ATOM 1662 C CA . PRO B 1 90 ? 211.736 82.553 52.417 1.00 35.74 88 PRO B CA 1
ATOM 1663 C C . PRO B 1 90 ? 212.721 83.703 52.553 1.00 35.91 88 PRO B C 1
ATOM 1664 O O . PRO B 1 90 ? 212.987 84.400 51.580 1.00 36.24 88 PRO B O 1
ATOM 1668 N N . TYR B 1 91 ? 213.249 83.911 53.754 1.00 24.79 89 TYR B N 1
ATOM 1669 C CA . TYR B 1 91 ? 214.222 84.973 53.961 1.00 25.93 89 TYR B CA 1
ATOM 1670 C C . TYR B 1 91 ? 215.162 84.587 55.084 1.00 22.86 89 TYR B C 1
ATOM 1671 O O . TYR B 1 91 ? 214.896 83.638 55.824 1.00 23.13 89 TYR B O 1
ATOM 1680 N N . LYS B 1 92 ? 216.273 85.305 55.189 1.00 26.95 90 LYS B N 1
ATOM 1681 C CA . LYS B 1 92 ? 217.200 85.100 56.286 1.00 25.16 90 LYS B CA 1
ATOM 1682 C C . LYS B 1 92 ? 217.011 86.214 57.289 1.00 21.46 90 LYS B C 1
ATOM 1683 O O . LYS B 1 92 ? 216.811 87.375 56.921 1.00 23.55 90 LYS B O 1
ATOM 1689 N N . LEU B 1 93 ? 217.043 85.846 58.562 1.00 21.37 91 LEU B N 1
ATOM 1690 C CA . LEU B 1 93 ? 216.938 86.818 59.633 1.00 20.16 91 LEU B CA 1
ATOM 1691 C C . LEU B 1 93 ? 218.186 86.714 60.495 1.00 19.67 91 LEU B C 1
ATOM 1692 O O . LEU B 1 93 ? 218.536 85.627 60.963 1.00 21.51 91 LEU B O 1
ATOM 1697 N N . VAL B 1 94 ? 218.858 87.843 60.702 1.00 18.77 92 VAL B N 1
ATOM 1698 C CA . VAL B 1 94 ? 220.006 87.879 61.586 1.00 18.61 92 VAL B CA 1
ATOM 1699 C C . VAL B 1 94 ? 219.633 88.693 62.808 1.00 19.38 92 VAL B C 1
ATOM 1700 O O . VAL B 1 94 ? 219.283 89.865 62.706 1.00 20.59 92 VAL B O 1
ATOM 1704 N N . LEU B 1 95 ? 219.681 88.036 63.957 1.00 16.44 93 LEU B N 1
ATOM 1705 C CA . LEU B 1 95 ? 219.361 88.654 65.224 1.00 14.70 93 LEU B CA 1
ATOM 1706 C C . LEU B 1 95 ? 220.650 88.925 65.976 1.00 18.69 93 LEU B C 1
ATOM 1707 O O . LEU B 1 95 ? 221.458 88.011 66.171 1.00 21.88 93 LEU B O 1
ATOM 1712 N N . THR B 1 96 ? 220.843 90.175 66.387 1.00 15.31 94 THR B N 1
ATOM 1713 C CA . THR B 1 96 ? 222.019 90.566 67.160 1.00 14.93 94 THR B CA 1
ATOM 1714 C C . THR B 1 96 ? 221.555 90.912 68.566 1.00 13.53 94 THR B C 1
ATOM 1715 O O . THR B 1 96 ? 220.491 91.498 68.736 1.00 18.15 94 THR B O 1
ATOM 1719 N N . TYR B 1 97 ? 222.339 90.526 69.571 1.00 14.63 95 TYR B N 1
ATOM 1720 C CA . TYR B 1 97 ? 222.038 90.888 70.946 1.00 12.68 95 TYR B CA 1
ATOM 1721 C C . TYR B 1 97 ? 223.310 90.813 71.768 1.00 13.88 95 TYR B C 1
ATOM 1722 O O . TYR B 1 97 ? 224.348 90.343 71.296 1.00 14.56 95 TYR B O 1
ATOM 1731 N N . GLN B 1 98 ? 223.248 91.319 72.988 1.00 12.20 96 GLN B N 1
ATOM 1732 C CA . GLN B 1 98 ? 224.447 91.387 73.809 1.00 11.78 96 GLN B CA 1
ATOM 1733 C C . GLN B 1 98 ? 224.054 91.304 75.267 1.00 14.61 96 GLN B C 1
ATOM 1734 O O . GLN B 1 98 ? 223.040 91.871 75.671 1.00 15.29 96 GLN B O 1
ATOM 1740 N N . GLY B 1 99 ? 224.849 90.588 76.054 1.00 12.03 97 GLY B N 1
ATOM 1741 C CA . GLY B 1 99 ? 224.578 90.480 77.477 1.00 11.98 97 GLY B CA 1
ATOM 1742 C C . GLY B 1 99 ? 225.829 90.556 78.325 1.00 10.87 97 GLY B C 1
ATOM 1743 O O . GLY B 1 99 ? 226.926 90.802 77.826 1.00 11.70 97 GLY B O 1
ATOM 1744 N N . CYS B 1 100 ? 225.651 90.329 79.618 1.00 10.20 98 CYS B N 1
ATOM 1745 C CA . CYS B 1 100 ? 226.705 90.494 80.600 1.00 10.90 98 CYS B CA 1
ATOM 1746 C C . CYS B 1 100 ? 226.458 89.532 81.744 1.00 14.51 98 CYS B C 1
ATOM 1747 O O . CYS B 1 100 ? 225.299 89.239 82.062 1.00 14.27 98 CYS B O 1
ATOM 1750 N N . ALA B 1 101 ? 227.532 89.034 82.351 1.00 11.89 99 ALA B N 1
ATOM 1751 C CA . ALA B 1 101 ? 227.412 88.229 83.562 1.00 13.90 99 ALA B CA 1
ATOM 1752 C C . ALA B 1 101 ? 227.443 89.133 84.778 1.00 15.21 99 ALA B C 1
ATOM 1753 O O . ALA B 1 101 ? 228.244 90.069 84.838 1.00 15.78 99 ALA B O 1
ATOM 1755 N N . GLU B 1 102 ? 226.586 88.837 85.752 1.00 16.10 100 GLU B N 1
ATOM 1756 C CA . GLU B 1 102 ? 226.535 89.612 86.991 1.00 16.82 100 GLU B CA 1
ATOM 1757 C C . GLU B 1 102 ? 227.864 89.652 87.754 1.00 17.84 100 GLU B C 1
ATOM 1758 O O . GLU B 1 102 ? 228.109 90.596 88.514 1.00 21.13 100 GLU B O 1
ATOM 1764 N N . VAL B 1 103 ? 228.731 88.659 87.566 1.00 16.91 101 VAL B N 1
ATOM 1765 C CA . VAL B 1 103 ? 230.045 88.711 88.231 1.00 17.75 101 VAL B CA 1
ATOM 1766 C C . VAL B 1 103 ? 230.956 89.794 87.647 1.00 17.82 101 VAL B C 1
ATOM 1767 O O . VAL B 1 103 ? 232.062 90.008 88.153 1.00 21.96 101 VAL B O 1
ATOM 1771 N N . GLY B 1 104 ? 230.504 90.471 86.596 1.00 16.31 102 GLY B N 1
ATOM 1772 C CA . GLY B 1 104 ? 231.260 91.571 86.020 1.00 15.98 102 GLY B CA 1
ATOM 1773 C C . GLY B 1 104 ? 232.051 91.220 84.775 1.00 17.60 102 GLY B C 1
ATOM 1774 O O . GLY B 1 104 ? 233.179 91.692 84.600 1.00 18.64 102 GLY B O 1
ATOM 1775 N N . VAL B 1 105 ? 231.460 90.394 83.912 1.00 15.25 103 VAL B N 1
ATOM 1776 C CA . VAL B 1 105 ? 232.100 90.003 82.655 1.00 14.07 103 VAL B CA 1
ATOM 1777 C C . VAL B 1 105 ? 231.137 90.283 81.507 1.00 13.52 103 VAL B C 1
ATOM 1778 O O . VAL B 1 105 ? 230.088 89.650 81.398 1.00 15.03 103 VAL B O 1
ATOM 1782 N N . CYS B 1 106 ? 231.504 91.225 80.651 1.00 13.08 104 CYS B N 1
ATOM 1783 C CA . CYS B 1 106 ? 230.643 91.608 79.535 1.00 12.62 104 CYS B CA 1
ATOM 1784 C C . CYS B 1 106 ? 230.920 90.704 78.344 1.00 11.96 104 CYS B C 1
ATOM 1785 O O . CYS B 1 106 ? 232.070 90.408 78.037 1.00 13.01 104 CYS B O 1
ATOM 1788 N N . TYR B 1 107 ? 229.861 90.260 77.674 1.00 11.72 105 TYR B N 1
ATOM 1789 C CA . TYR B 1 107 ? 230.006 89.421 76.493 1.00 12.93 105 TYR B CA 1
ATOM 1790 C C . TYR B 1 107 ? 230.071 90.313 75.268 1.00 11.58 105 TYR B C 1
ATOM 1791 O O . TYR B 1 107 ? 229.567 91.423 75.284 1.00 12.38 105 TYR B O 1
ATOM 1800 N N . PRO B 1 108 ? 230.713 89.833 74.195 1.00 12.96 106 PRO B N 1
ATOM 1801 C CA . PRO B 1 108 ? 230.625 90.560 72.931 1.00 13.13 106 PRO B CA 1
ATOM 1802 C C . PRO B 1 108 ? 229.229 90.419 72.335 1.00 12.12 106 PRO B C 1
ATOM 1803 O O . PRO B 1 108 ? 228.504 89.508 72.738 1.00 13.50 106 PRO B O 1
ATOM 1807 N N . PRO B 1 109 ? 228.884 91.271 71.363 1.00 12.38 107 PRO B N 1
ATOM 1808 C CA . PRO B 1 109 ? 227.643 91.049 70.614 1.00 14.28 107 PRO B CA 1
ATOM 1809 C C . PRO B 1 109 ? 227.680 89.695 69.921 1.00 12.65 107 PRO B C 1
ATOM 1810 O O . PRO B 1 109 ? 228.749 89.234 69.484 1.00 16.33 107 PRO B O 1
ATOM 1814 N N . VAL B 1 110 ? 226.521 89.056 69.840 1.00 16.85 108 VAL B N 1
ATOM 1815 C CA . VAL B 1 110 ? 226.392 87.792 69.140 1.00 16.89 108 VAL B CA 1
ATOM 1816 C C . VAL B 1 110 ? 225.416 87.976 68.000 1.00 20.38 108 VAL B C 1
ATOM 1817 O O . VAL B 1 110 ? 224.402 88.653 68.151 1.00 18.67 108 VAL B O 1
ATOM 1821 N N . ASP B 1 111 ? 225.732 87.387 66.847 1.00 20.52 109 ASP B N 1
ATOM 1822 C CA . ASP B 1 111 ? 224.820 87.375 65.720 1.00 19.04 109 ASP B CA 1
ATOM 1823 C C . ASP B 1 111 ? 224.308 85.951 65.543 1.00 23.89 109 ASP B C 1
ATOM 1824 O O . ASP B 1 111 ? 225.091 85.002 65.501 1.00 27.26 109 ASP B O 1
ATOM 1829 N N . THR B 1 112 ? 222.992 85.798 65.488 1.00 20.06 110 THR B N 1
ATOM 1830 C CA . THR B 1 112 ? 222.397 84.478 65.307 1.00 17.87 110 THR B CA 1
ATOM 1831 C C . THR B 1 112 ? 221.537 84.485 64.061 1.00 21.51 110 THR B C 1
ATOM 1832 O O . THR B 1 112 ? 220.643 85.318 63.920 1.00 21.80 110 THR B O 1
ATOM 1836 N N . GLU B 1 113 ? 221.821 83.557 63.153 1.00 23.43 111 GLU B N 1
ATOM 1837 C CA . GLU B 1 113 ? 221.151 83.522 61.865 1.00 22.90 111 GLU B CA 1
ATOM 1838 C C . GLU B 1 113 ? 220.002 82.515 61.845 1.00 23.64 111 GLU B C 1
ATOM 1839 O O . GLU B 1 113 ? 220.113 81.413 62.384 1.00 26.69 111 GLU B O 1
ATOM 1845 N N . PHE B 1 114 ? 218.886 82.929 61.255 1.00 19.12 112 PHE B N 1
ATOM 1846 C CA . PHE B 1 114 ? 217.716 82.066 61.088 1.00 20.25 112 PHE B CA 1
ATOM 1847 C C . PHE B 1 114 ? 217.335 82.037 59.629 1.00 21.23 112 PHE B C 1
ATOM 1848 O O . PHE B 1 114 ? 217.161 83.088 59.025 1.00 23.09 112 PHE B O 1
ATOM 1856 N N . ASP B 1 115 ? 217.211 80.838 59.065 1.00 19.20 113 ASP B N 1
ATOM 1857 C CA . ASP B 1 115 ? 216.678 80.680 57.713 1.00 19.94 113 ASP B CA 1
ATOM 1858 C C . ASP B 1 115 ? 215.178 80.432 57.829 1.00 20.11 113 ASP B C 1
ATOM 1859 O O . ASP B 1 115 ? 214.756 79.378 58.304 1.00 21.32 113 ASP B O 1
ATOM 1864 N N . ILE B 1 116 ? 214.380 81.413 57.417 1.00 19.10 114 ILE B N 1
ATOM 1865 C CA . ILE B 1 116 ? 212.942 81.364 57.631 1.00 22.58 114 ILE B CA 1
ATOM 1866 C C . ILE B 1 116 ? 212.287 80.830 56.369 1.00 21.49 114 ILE B C 1
ATOM 1867 O O . ILE B 1 116 ? 212.558 81.319 55.274 1.00 25.39 114 ILE B O 1
ATOM 1872 N N . SER B 1 117 ? 211.444 79.816 56.534 1.00 20.32 115 SER B N 1
ATOM 1873 C CA . SER B 1 117 ? 210.749 79.187 55.409 1.00 22.90 115 SER B CA 1
ATOM 1874 C C . SER B 1 117 ? 209.268 78.993 55.711 1.00 32.74 115 SER B C 1
ATOM 1875 O O . SER B 1 117 ? 208.709 77.929 55.444 1.00 38.64 115 SER B O 1
ATOM 1878 N N . GLY B 1 118 ? 208.637 80.018 56.271 1.00 26.79 116 GLY B N 1
ATOM 1879 C CA . GLY B 1 118 ? 207.229 79.951 56.610 1.00 30.84 116 GLY B CA 1
ATOM 1880 C C . GLY B 1 118 ? 206.956 80.162 58.086 1.00 29.03 116 GLY B C 1
ATOM 1881 O O . GLY B 1 118 ? 207.883 80.268 58.893 1.00 25.06 116 GLY B O 1
ATOM 1882 N N . ASN B 1 119 ? 205.679 80.228 58.440 1.00 28.66 117 ASN B N 1
ATOM 1883 C CA . ASN B 1 119 ? 205.290 80.448 59.825 1.00 22.10 117 ASN B CA 1
ATOM 1884 C C . ASN B 1 119 ? 205.678 79.271 60.707 1.00 21.69 117 ASN B C 1
ATOM 1885 O O . ASN B 1 119 ? 205.770 78.132 60.248 1.00 25.71 117 ASN B O 1
ATOM 1890 N N . GLY B 1 120 ? 205.926 79.568 61.976 1.00 18.87 118 GLY B N 1
ATOM 1891 C CA . GLY B 1 120 ? 206.269 78.545 62.938 1.00 18.73 118 GLY B CA 1
ATOM 1892 C C . GLY B 1 120 ? 207.351 79.019 63.874 1.00 16.33 118 GLY B C 1
ATOM 1893 O O . GLY B 1 120 ? 207.765 80.179 63.840 1.00 16.86 118 GLY B O 1
ATOM 1894 N N . THR B 1 121 ? 207.806 78.103 64.716 1.00 13.59 119 THR B N 1
ATOM 1895 C CA . THR B 1 121 ? 208.838 78.395 65.691 1.00 13.34 119 THR B CA 1
ATOM 1896 C C . THR B 1 121 ? 210.207 77.963 65.170 1.00 17.44 119 THR B C 1
ATOM 1897 O O . THR B 1 121 ? 210.336 76.934 64.516 1.00 15.93 119 THR B O 1
ATOM 1901 N N . TYR B 1 122 ? 211.223 78.777 65.433 1.00 14.86 120 TYR B N 1
ATOM 1902 C CA . TYR B 1 122 ? 212.582 78.479 65.003 1.00 13.23 120 TYR B CA 1
ATOM 1903 C C . TYR B 1 122 ? 213.560 78.576 66.164 1.00 13.80 120 TYR B C 1
ATOM 1904 O O . TYR B 1 122 ? 213.382 79.393 67.074 1.00 16.44 120 TYR B O 1
ATOM 1913 N N . HIS B 1 123 ? 214.593 77.738 66.120 1.00 13.67 121 HIS B N 1
ATOM 1914 C CA . HIS B 1 123 ? 215.665 77.732 67.113 1.00 14.68 121 HIS B CA 1
ATOM 1915 C C . HIS B 1 123 ? 216.977 78.066 66.419 1.00 16.42 121 HIS B C 1
ATOM 1916 O O . HIS B 1 123 ? 217.090 77.908 65.207 1.00 18.28 121 HIS B O 1
ATOM 1923 N N . PRO B 1 124 ? 217.988 78.511 67.182 1.00 15.95 122 PRO B N 1
ATOM 1924 C CA . PRO B 1 124 ? 219.277 78.793 66.532 1.00 19.85 122 PRO B CA 1
ATOM 1925 C C . PRO B 1 124 ? 219.881 77.565 65.854 1.00 28.11 122 PRO B C 1
ATOM 1926 O O . PRO B 1 124 ? 219.659 76.445 66.311 1.00 33.48 122 PRO B O 1
ATOM 1930 N N . GLN B 1 125 ? 220.629 77.776 64.776 1.00 30.62 123 GLN B N 1
ATOM 1931 C CA . GLN B 1 125 ? 221.217 76.666 64.029 1.00 37.17 123 GLN B CA 1
ATOM 1932 C C . GLN B 1 125 ? 222.306 75.953 64.825 1.00 38.86 123 GLN B C 1
ATOM 1933 O O . GLN B 1 125 ? 223.195 76.590 65.390 1.00 42.33 123 GLN B O 1
#

Nearest PDB structures (foldseek):
  6dnv-assembly2_B  TM=9.881E-01  e=3.172E-22  Neisseria meningitidis alpha14
  2k9f-assembly1_B  TM=8.635E-01  e=2.902E-16  Neisseria meningitidis serogroup B
  1jzd-assembly1_C  TM=8.579E-01  e=1.702E-09  Escherichia coli
  1vrs-assembly3_C  TM=8.454E-01  e=3.329E-09  Escherichia coli str. K-12 substr. W3110
  1vrs-assembly1_A  TM=8.315E-01  e=3.691E-09  Escherichia coli str. K-12 substr. W3110